Protein AF-A0A9D8PTE7-F1 (afdb_monomer)

Foldseek 3Di:
DPPQKAWDPPDDDVPDTDIAGDQVSVVVVLVVLCVPLLSVQLQFAAEDDPDPDDFHTDRCRDDDPPYPDVQLVVVNVLVSLLSVVLCVVVVVDDPLQQLWYKYAYPDPPDVLQYARMWIATLQATAGEHEAAVPDDLVSVQSSLVNLLVDLLQFLHEYEYEYEDDPPDPDPDDPVQVVSVCQQPPPDDVNDGSVRSCVVRNYHYHYYYPVCRSVVSNVVSVCVVPVPPPPPFPPVQKDCVQVVVQVKDWDGKDQDPPDPPARIWTFIQHPVRDTDIAGEDEDEQNRVCQQVVLVVCCVVPVVPDVAHEYEYEPSDDPPPDDHPPPPRYTYMYD

Secondary structure (DSSP, 8-state):
---SEEEEEEEEETTEEEEEEPHHHHHHHHHHHHTSHHHHHHHEEEEESSSS----EEE------S---HHHHHHHHHHHHHHHHHHHHTTTS-HHHHTEEEEEES--S-TTS--SEEEEETTEEEEEEEE-S-S-HHHHHHHHHHHHH-GGGTT-EEEEEEPPPTT--SSS-HHHHHHHHHHHH-EETTEEHHHHHHHTT-EEEEEETTTHHHHHHHHHHHHHHH----TT-GGG-B-HHHHTTT-EEEEEE--SS-SS-SEEEEEE-TTS-EEEEEEEE--TT-TTHHHHHHHHHHHHTTT-S-EEEEE-TTS-GGG---SSTTTEEEEE-

Radius of gyration: 22.86 Å; Cα contacts (8 Å, |Δi|>4): 495; chains: 1; bounding box: 65×48×58 Å

Sequence (333 aa):
MNHPISACSDARSGKRKIYYLNKGFSTWLLTMIKGIDKIRLLTTTTEYDRSVYSIVSNNLLGGKPQTVNIHDLETRRLVAKILNKLFFKNQDKSVYDLNIQVVFPISRVNLLMVPDAVVFVNDSPFFIEYDRATERQTILLSKIFGYAEEPAFENSSLFFVFENSRKDNTQVSQRLMNFLEYVNEVEVEGVTGHDMLKRKNISLFSQTTTNASDVIVELIQEKMFSNHKDWCDWEAYDFSELQKIDYLVKEISEPLDDDKFQLSAVVETDSWELKEYPMVPMAYIKNDLIPHLTSLYEEFSIEYEHMIIVFPKEVLPEKIKLPFDDYFLIVYR

Solvent-accessible surface area (backbone atoms only — not comparable to full-atom values): 19288 Å² total; per-residue (Å²): 131,87,56,56,63,41,76,41,87,89,48,67,63,84,93,43,81,38,68,42,64,34,72,69,49,46,51,52,50,51,56,57,34,60,75,35,67,75,52,28,48,78,49,47,33,23,46,18,79,80,55,93,82,46,90,49,72,40,62,82,71,86,72,86,72,92,69,79,56,65,67,64,51,50,45,52,50,49,49,54,51,28,51,53,50,48,51,65,74,42,68,90,52,54,72,74,80,46,42,61,44,40,39,37,68,73,51,76,89,57,71,49,67,53,56,62,27,36,42,27,47,70,66,45,57,39,37,32,36,71,39,78,78,73,76,54,66,69,55,57,46,49,28,52,49,41,41,50,72,37,77,87,42,49,71,28,40,40,36,43,33,35,51,72,57,98,81,61,88,57,98,64,57,67,70,57,52,55,45,53,48,43,30,64,70,45,63,58,98,87,42,28,43,49,57,44,26,59,76,36,49,35,45,79,44,76,35,44,60,90,51,32,48,58,55,53,39,52,54,50,49,51,58,68,70,66,62,79,71,72,83,54,54,62,86,59,49,46,56,70,61,42,49,74,72,51,36,44,80,76,48,48,41,66,51,92,85,47,94,88,46,76,28,29,33,37,29,33,40,82,84,73,44,82,45,78,30,51,32,43,85,41,59,79,76,47,94,53,47,66,65,50,53,49,51,51,47,74,73,37,58,87,81,36,85,45,38,37,38,34,29,52,57,87,54,72,74,94,72,74,79,74,79,66,79,87,34,64,42,62,32,34,65

Structure (mmCIF, N/CA/C/O backbone):
data_AF-A0A9D8PTE7-F1
#
_entry.id   AF-A0A9D8PTE7-F1
#
loop_
_atom_site.group_PDB
_atom_site.id
_atom_site.type_symbol
_atom_site.label_atom_id
_atom_site.label_alt_id
_atom_site.label_comp_id
_atom_site.label_asym_id
_atom_site.label_entity_id
_atom_site.label_seq_id
_atom_site.pdbx_PDB_ins_code
_atom_site.Cartn_x
_atom_site.Cartn_y
_atom_site.Cartn_z
_atom_site.occupancy
_atom_site.B_iso_or_equiv
_atom_site.auth_seq_id
_atom_site.auth_comp_id
_atom_site.auth_asym_id
_atom_site.auth_atom_id
_atom_site.pdbx_PDB_model_num
ATOM 1 N N . MET A 1 1 ? 29.335 -31.562 9.079 1.00 42.69 1 MET A N 1
ATOM 2 C CA . MET A 1 1 ? 28.827 -30.557 10.038 1.00 42.69 1 MET A CA 1
ATOM 3 C C . MET A 1 1 ? 27.937 -29.589 9.274 1.00 42.69 1 MET A C 1
ATOM 5 O O . MET A 1 1 ? 28.404 -29.014 8.300 1.00 42.69 1 MET A O 1
ATOM 9 N N . ASN A 1 2 ? 26.664 -29.446 9.649 1.00 59.00 2 ASN A N 1
ATOM 10 C CA . ASN A 1 2 ? 25.755 -28.501 8.993 1.00 59.00 2 ASN A CA 1
ATOM 11 C C . ASN A 1 2 ? 26.053 -27.089 9.498 1.00 59.00 2 ASN A C 1
ATOM 13 O O . ASN A 1 2 ? 25.510 -26.670 10.518 1.00 59.00 2 ASN A O 1
ATOM 17 N N . HIS A 1 3 ? 26.939 -26.373 8.805 1.00 66.56 3 HIS A N 1
ATOM 18 C CA . HIS A 1 3 ? 27.216 -24.976 9.121 1.00 66.56 3 HIS A CA 1
ATOM 19 C C . HIS A 1 3 ? 25.902 -24.163 9.147 1.00 66.56 3 HIS A C 1
ATOM 21 O O . HIS A 1 3 ? 25.028 -24.395 8.305 1.00 66.56 3 HIS A O 1
ATOM 27 N N . PRO A 1 4 ? 25.730 -23.235 10.110 1.00 63.31 4 PRO A N 1
ATOM 28 C CA . PRO A 1 4 ? 24.520 -22.413 10.241 1.00 63.31 4 PRO A CA 1
ATOM 29 C C . PRO A 1 4 ? 24.244 -21.573 8.992 1.00 63.31 4 PRO A C 1
ATOM 31 O O . PRO A 1 4 ? 23.089 -21.333 8.644 1.00 63.31 4 PRO A O 1
ATOM 34 N N . ILE A 1 5 ? 25.317 -21.203 8.292 1.00 75.50 5 ILE A N 1
ATOM 35 C CA . ILE A 1 5 ? 25.314 -20.482 7.027 1.00 75.50 5 ILE A CA 1
ATOM 36 C C . ILE A 1 5 ? 26.200 -21.261 6.053 1.00 75.50 5 ILE A C 1
ATOM 38 O O . ILE A 1 5 ? 27.330 -21.613 6.390 1.00 75.50 5 ILE A O 1
ATOM 42 N N . SER A 1 6 ? 25.712 -21.531 4.846 1.00 70.50 6 SER A N 1
ATOM 43 C CA . SER A 1 6 ? 26.484 -22.208 3.797 1.00 70.50 6 SER A CA 1
ATOM 44 C C . SER A 1 6 ? 26.316 -21.492 2.464 1.00 70.50 6 SER A C 1
ATOM 46 O O . SER A 1 6 ? 25.248 -20.969 2.171 1.00 70.50 6 SER A O 1
ATOM 48 N N . ALA A 1 7 ? 27.371 -21.408 1.655 1.00 67.88 7 ALA A N 1
ATOM 49 C CA . ALA A 1 7 ? 27.253 -20.798 0.334 1.00 67.88 7 ALA A CA 1
ATOM 50 C C . ALA A 1 7 ? 26.381 -21.681 -0.571 1.00 67.88 7 ALA A C 1
ATOM 52 O O . ALA A 1 7 ? 26.596 -22.887 -0.667 1.00 67.88 7 ALA A O 1
ATOM 53 N N . CYS A 1 8 ? 25.420 -21.070 -1.256 1.00 64.94 8 CYS A N 1
ATOM 54 C CA . CYS A 1 8 ? 24.690 -21.705 -2.336 1.00 64.94 8 CYS A CA 1
ATOM 55 C C . CYS A 1 8 ? 25.607 -21.803 -3.560 1.00 64.94 8 CYS A C 1
ATOM 57 O O . CYS A 1 8 ? 26.020 -20.785 -4.120 1.00 64.94 8 CYS A O 1
ATOM 59 N N . SER A 1 9 ? 25.953 -23.026 -3.960 1.00 63.12 9 SER A N 1
ATOM 60 C CA . SER A 1 9 ? 26.757 -23.288 -5.158 1.00 63.12 9 SER A CA 1
ATOM 61 C C . SER A 1 9 ? 26.008 -22.948 -6.448 1.00 63.12 9 SER A C 1
ATOM 63 O O . SER A 1 9 ? 26.625 -22.468 -7.400 1.00 63.12 9 SER A O 1
ATOM 65 N N . ASP A 1 10 ? 24.689 -23.151 -6.440 1.00 58.69 10 ASP A N 1
ATOM 66 C CA . ASP A 1 10 ? 23.861 -23.239 -7.648 1.00 58.69 10 ASP A CA 1
ATOM 67 C C . ASP A 1 10 ? 23.162 -21.913 -7.994 1.00 58.69 10 ASP A C 1
ATOM 69 O O . ASP A 1 10 ? 22.715 -21.720 -9.121 1.00 58.69 10 ASP A O 1
ATOM 73 N N . ALA A 1 11 ? 23.094 -20.968 -7.051 1.00 55.53 11 ALA A N 1
ATOM 74 C CA . ALA A 1 11 ? 22.460 -19.668 -7.238 1.00 55.53 11 ALA A CA 1
ATOM 75 C C . ALA A 1 11 ? 23.480 -18.534 -7.077 1.00 55.53 11 ALA A C 1
ATOM 77 O O . ALA A 1 11 ? 24.139 -18.383 -6.044 1.00 55.53 11 ALA A O 1
ATOM 78 N N . ARG A 1 12 ? 23.592 -17.691 -8.107 1.00 54.00 12 ARG A N 1
ATOM 79 C CA . ARG A 1 12 ? 24.429 -16.484 -8.102 1.00 54.00 12 ARG A CA 1
ATOM 80 C C . ARG A 1 12 ? 23.612 -15.285 -8.561 1.00 54.00 12 ARG A C 1
ATOM 82 O O . ARG A 1 12 ? 22.872 -15.370 -9.533 1.00 54.00 12 ARG A O 1
ATOM 89 N N . SER A 1 13 ? 23.797 -14.147 -7.894 1.00 48.72 13 SER A N 1
ATOM 90 C CA . SER A 1 13 ? 23.276 -12.845 -8.331 1.00 48.72 13 SER A CA 1
ATOM 91 C C . SER A 1 13 ? 24.464 -12.006 -8.811 1.00 48.72 13 SER A C 1
ATOM 93 O O . SER A 1 13 ? 25.133 -11.315 -8.037 1.00 48.72 13 SER A O 1
ATOM 95 N N . GLY A 1 14 ? 24.823 -12.158 -10.089 1.00 61.19 14 GLY A N 1
ATOM 96 C CA . GLY A 1 14 ? 26.044 -11.567 -10.648 1.00 61.19 14 GLY A CA 1
ATOM 97 C C . GLY A 1 14 ? 27.311 -12.059 -9.929 1.00 61.19 14 GLY A C 1
ATOM 98 O O . GLY A 1 14 ? 27.576 -13.257 -9.883 1.00 61.19 14 GLY A O 1
ATOM 99 N N . LYS A 1 15 ? 28.098 -11.134 -9.354 1.00 53.78 15 LYS A N 1
ATOM 100 C CA . LYS A 1 15 ? 29.298 -11.452 -8.543 1.00 53.78 15 LYS A CA 1
ATOM 101 C C . LYS A 1 15 ? 28.982 -11.802 -7.078 1.00 53.78 15 LYS A C 1
ATOM 103 O O . LYS A 1 15 ? 29.891 -12.169 -6.336 1.00 53.78 15 LYS A O 1
ATOM 108 N N . ARG A 1 16 ? 27.730 -11.656 -6.630 1.00 54.16 16 ARG A N 1
ATOM 109 C CA . ARG A 1 16 ? 27.340 -11.864 -5.228 1.00 54.16 16 ARG A CA 1
ATOM 110 C C . ARG A 1 16 ? 27.031 -13.342 -4.979 1.00 54.16 16 ARG A C 1
ATOM 112 O O . ARG A 1 16 ? 26.256 -13.950 -5.722 1.00 54.16 16 ARG A O 1
ATOM 119 N N . LYS A 1 17 ? 27.632 -13.903 -3.925 1.00 59.97 17 LYS A N 1
ATOM 120 C CA . LYS A 1 17 ? 27.338 -15.257 -3.436 1.00 59.97 17 LYS A CA 1
ATOM 121 C C . LYS A 1 17 ? 26.031 -15.231 -2.649 1.00 59.97 17 LYS A C 1
ATOM 123 O O . LYS A 1 17 ? 25.852 -14.374 -1.788 1.00 59.97 17 LYS A O 1
ATOM 128 N N . ILE A 1 18 ? 25.135 -16.158 -2.959 1.00 62.28 18 ILE A N 1
ATOM 129 C CA . ILE A 1 18 ? 23.919 -16.387 -2.179 1.00 62.28 18 ILE A CA 1
ATOM 130 C C . ILE A 1 18 ? 24.269 -17.400 -1.090 1.00 62.28 18 ILE A C 1
ATOM 132 O O . ILE A 1 18 ? 25.041 -18.324 -1.338 1.00 62.28 18 ILE A O 1
ATOM 136 N N . TYR A 1 19 ? 23.745 -17.216 0.118 1.00 68.12 19 TYR A N 1
ATOM 137 C CA . TYR A 1 19 ? 23.984 -18.114 1.245 1.00 68.12 19 TYR A CA 1
ATOM 138 C C . TYR A 1 19 ? 22.664 -18.723 1.720 1.00 68.12 19 TYR A C 1
ATOM 140 O O . TYR A 1 19 ? 21.643 -18.042 1.773 1.00 68.12 19 TYR A O 1
ATOM 148 N N . TYR A 1 20 ? 22.697 -20.004 2.068 1.00 67.31 20 TYR A N 1
ATOM 149 C CA . TYR A 1 20 ? 21.632 -20.714 2.752 1.00 67.31 20 TYR A CA 1
ATOM 150 C C . TYR A 1 20 ? 21.805 -20.587 4.257 1.00 67.31 20 TYR A C 1
ATOM 152 O O . TYR A 1 20 ? 22.894 -20.830 4.783 1.00 67.31 20 TYR A O 1
ATOM 160 N N . LEU A 1 21 ? 20.709 -20.287 4.941 1.00 68.19 21 LEU A N 1
ATOM 161 C CA . LEU A 1 21 ? 20.594 -20.473 6.379 1.00 68.19 21 LEU A CA 1
ATOM 162 C C . LEU A 1 21 ? 20.005 -21.858 6.619 1.00 68.19 21 LEU A C 1
ATOM 164 O O . LEU A 1 21 ? 19.016 -22.230 5.984 1.00 68.19 21 LEU A O 1
ATOM 168 N N . ASN A 1 22 ? 20.612 -22.646 7.503 1.00 75.69 22 ASN A N 1
ATOM 169 C CA . ASN A 1 22 ? 20.004 -23.921 7.868 1.00 75.69 22 ASN A CA 1
ATOM 170 C C . ASN A 1 22 ? 18.713 -23.679 8.679 1.00 75.69 22 ASN A C 1
ATOM 172 O O . ASN A 1 22 ? 18.562 -22.639 9.319 1.00 75.69 22 ASN A O 1
ATOM 176 N N . LYS A 1 23 ? 17.787 -24.648 8.669 1.00 72.31 23 LYS A N 1
ATOM 177 C CA . LYS A 1 23 ? 16.458 -24.501 9.291 1.00 72.31 23 LYS A CA 1
ATOM 178 C C . LYS A 1 23 ? 16.519 -24.151 10.784 1.00 72.31 23 LYS A C 1
ATOM 180 O O . LYS A 1 23 ? 15.713 -23.359 11.260 1.00 72.31 23 LYS A O 1
ATOM 185 N N . GLY A 1 24 ? 17.453 -24.740 11.532 1.00 75.19 24 GLY A N 1
ATOM 186 C CA . GLY A 1 24 ? 17.597 -24.480 12.970 1.00 75.19 24 GLY A CA 1
ATOM 187 C C . GLY A 1 24 ? 18.035 -23.044 13.254 1.00 75.19 24 GLY A C 1
ATOM 188 O O . GLY A 1 24 ? 17.408 -22.349 14.048 1.00 75.19 24 GLY A O 1
ATOM 189 N N . PHE A 1 25 ? 19.057 -22.575 12.537 1.00 77.56 25 PHE A N 1
ATOM 190 C CA . PHE A 1 25 ? 19.556 -21.210 12.640 1.00 77.56 25 PHE A CA 1
ATOM 191 C C . PHE A 1 25 ? 18.538 -20.189 12.130 1.00 77.56 25 PHE A C 1
ATOM 193 O O . PHE A 1 25 ? 18.342 -19.173 12.784 1.00 77.56 25 PHE A O 1
ATOM 200 N N . SER A 1 26 ? 17.839 -20.461 11.021 1.00 73.00 26 SER A N 1
ATOM 201 C CA . SER A 1 26 ? 16.779 -19.570 10.537 1.00 73.00 26 SER A CA 1
ATOM 202 C C . SER A 1 26 ? 15.626 -19.479 11.534 1.00 73.00 26 SER A C 1
ATOM 204 O O . SER A 1 26 ? 15.118 -18.392 11.762 1.00 73.00 26 SER A O 1
ATOM 206 N N . THR A 1 27 ? 15.238 -20.591 12.166 1.00 71.56 27 THR A N 1
ATOM 207 C CA . THR A 1 27 ? 14.163 -20.599 13.172 1.00 71.56 27 THR A CA 1
ATOM 208 C C . THR A 1 27 ? 14.571 -19.786 14.397 1.00 71.56 27 THR A C 1
ATOM 210 O O . THR A 1 27 ? 13.832 -18.898 14.803 1.00 71.56 27 THR A O 1
ATOM 213 N N . TRP A 1 28 ? 15.771 -20.023 14.938 1.00 81.25 28 TRP A N 1
ATOM 214 C CA . TRP A 1 28 ? 16.312 -19.232 16.046 1.00 81.25 28 TRP A CA 1
ATOM 215 C C . TRP A 1 28 ? 16.411 -17.741 15.698 1.00 81.25 28 TRP A C 1
ATOM 217 O O . TRP A 1 28 ? 15.940 -16.903 16.461 1.00 81.25 28 TRP A O 1
ATOM 227 N N . LEU A 1 29 ? 16.964 -17.410 14.527 1.00 75.62 29 LEU A N 1
ATOM 228 C CA . LEU A 1 29 ? 17.123 -16.032 14.069 1.00 75.62 29 LEU A CA 1
ATOM 229 C C . LEU A 1 29 ? 15.768 -15.330 13.934 1.00 75.62 29 LEU A C 1
ATOM 231 O O . LEU A 1 29 ? 15.622 -14.211 14.408 1.00 75.62 29 LEU A O 1
ATOM 235 N N . LEU A 1 30 ? 14.769 -15.987 13.338 1.00 70.38 30 LEU A N 1
ATOM 236 C CA . LEU A 1 30 ? 13.420 -15.434 13.206 1.00 70.38 30 LEU A CA 1
ATOM 237 C C . LEU A 1 30 ? 12.750 -15.240 14.571 1.00 70.38 30 LEU A C 1
ATOM 239 O O . LEU A 1 30 ? 12.108 -14.217 14.780 1.00 70.38 30 LEU A O 1
ATOM 243 N N . THR A 1 31 ? 12.928 -16.169 15.516 1.00 73.94 31 THR A N 1
ATOM 244 C CA . THR A 1 31 ? 12.427 -16.007 16.891 1.00 73.94 31 THR A CA 1
ATOM 245 C C . THR A 1 31 ? 13.079 -14.814 17.587 1.00 73.94 31 THR A C 1
ATOM 247 O O . THR A 1 31 ? 12.379 -14.009 18.194 1.00 73.94 31 THR A O 1
ATOM 250 N N . MET A 1 32 ? 14.399 -14.652 17.458 1.00 77.00 32 MET A N 1
ATOM 251 C CA . MET A 1 32 ? 15.116 -13.502 18.019 1.00 77.00 32 MET A CA 1
ATOM 252 C C . MET A 1 32 ? 14.666 -12.184 17.383 1.00 77.00 32 MET A C 1
ATOM 254 O O . MET A 1 32 ? 14.442 -11.204 18.087 1.00 77.00 32 MET A O 1
ATOM 258 N N . ILE A 1 33 ? 14.492 -12.164 16.058 1.00 72.56 33 ILE A N 1
ATOM 259 C CA . ILE A 1 33 ? 14.022 -10.991 15.313 1.00 72.56 33 ILE A CA 1
ATOM 260 C C . ILE A 1 33 ? 12.606 -10.589 15.739 1.00 72.56 33 ILE A C 1
ATOM 262 O O . ILE A 1 33 ? 12.343 -9.401 15.908 1.00 72.56 33 ILE A O 1
ATOM 266 N N . LYS A 1 34 ? 11.709 -11.558 15.962 1.00 66.88 34 LYS A N 1
ATOM 267 C CA . LYS A 1 34 ? 10.347 -11.295 16.451 1.00 66.88 34 LYS A CA 1
ATOM 268 C C . LYS A 1 34 ? 10.322 -10.615 17.823 1.00 66.88 34 LYS A C 1
ATOM 270 O O . LYS A 1 34 ? 9.350 -9.935 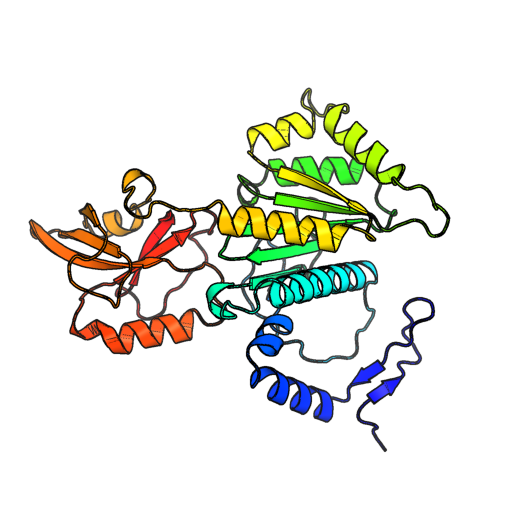18.116 1.00 66.88 34 LYS A O 1
ATOM 275 N N . GLY A 1 35 ? 11.375 -10.754 18.631 1.00 66.31 35 GLY A N 1
ATOM 276 C CA . GLY A 1 35 ? 11.515 -10.053 19.911 1.00 66.31 35 GLY A CA 1
ATOM 277 C C . GLY A 1 35 ? 11.971 -8.592 19.799 1.00 66.31 35 GLY A C 1
ATOM 278 O O . GLY A 1 35 ? 12.079 -7.921 20.819 1.00 66.31 35 GLY A O 1
ATOM 279 N N . ILE A 1 36 ? 12.271 -8.094 18.592 1.00 73.38 36 ILE A N 1
ATOM 280 C CA . ILE A 1 36 ? 12.732 -6.720 18.357 1.00 73.38 36 ILE A CA 1
ATOM 281 C C . ILE A 1 36 ? 11.767 -6.047 17.382 1.00 73.38 36 ILE A C 1
ATOM 283 O O . ILE A 1 36 ? 11.884 -6.240 16.174 1.00 73.38 36 ILE A O 1
ATOM 287 N N . ASP A 1 37 ? 10.850 -5.213 17.879 1.00 64.25 37 ASP A N 1
ATOM 288 C CA . ASP A 1 37 ? 9.744 -4.647 17.085 1.00 64.25 37 ASP A CA 1
ATOM 289 C C . ASP A 1 37 ? 10.170 -3.988 15.766 1.00 64.25 37 ASP A C 1
ATOM 291 O O . ASP A 1 37 ? 9.581 -4.252 14.717 1.00 64.25 37 ASP A O 1
ATOM 295 N N . LYS A 1 38 ? 11.259 -3.207 15.782 1.00 63.94 38 LYS A N 1
ATOM 296 C CA . LYS A 1 38 ? 11.806 -2.562 14.574 1.00 63.94 38 LYS A CA 1
ATOM 297 C C . LYS A 1 38 ? 12.203 -3.572 13.492 1.00 63.94 38 LYS A C 1
ATOM 299 O O . LYS A 1 38 ? 11.996 -3.330 12.307 1.00 63.94 38 LYS A O 1
ATOM 304 N N . ILE A 1 39 ? 12.774 -4.711 13.885 1.00 66.12 39 ILE A N 1
ATOM 305 C CA . ILE A 1 39 ? 13.228 -5.750 12.949 1.00 66.12 39 ILE A CA 1
ATOM 306 C C . ILE A 1 39 ? 12.075 -6.703 12.605 1.00 66.12 39 ILE A C 1
ATOM 308 O O . ILE A 1 39 ? 11.971 -7.166 11.468 1.00 66.12 39 ILE A O 1
ATOM 312 N N . ARG A 1 40 ? 11.163 -6.951 13.553 1.00 69.19 40 ARG A N 1
ATOM 313 C CA . ARG A 1 40 ? 9.920 -7.694 13.332 1.00 69.19 40 ARG A CA 1
ATOM 314 C C . ARG A 1 40 ? 9.127 -7.084 12.181 1.00 69.19 40 ARG A C 1
ATOM 316 O O . ARG A 1 40 ? 8.777 -7.812 11.258 1.00 69.19 40 ARG A O 1
ATOM 323 N N . LEU A 1 41 ? 8.921 -5.766 12.167 1.00 62.91 41 LEU A N 1
ATOM 324 C CA . LEU A 1 41 ? 8.170 -5.111 11.090 1.00 62.91 41 LEU A CA 1
ATOM 325 C C . LEU A 1 41 ? 8.877 -5.227 9.730 1.00 62.91 41 LEU A C 1
ATOM 327 O O . LEU A 1 41 ? 8.250 -5.568 8.736 1.00 62.91 41 LEU A O 1
ATOM 331 N N . LEU A 1 42 ? 10.204 -5.053 9.699 1.00 63.84 42 LEU A N 1
ATOM 332 C CA . LEU A 1 42 ? 11.025 -5.217 8.488 1.00 63.84 42 LEU A CA 1
ATOM 333 C C . LEU A 1 42 ? 10.997 -6.637 7.903 1.00 63.84 42 LEU A C 1
ATOM 335 O O . LEU A 1 42 ? 11.315 -6.830 6.730 1.00 63.84 42 LEU A O 1
ATOM 339 N N . THR A 1 43 ? 10.680 -7.634 8.727 1.00 62.34 43 THR A N 1
ATOM 340 C CA . THR A 1 43 ? 10.627 -9.049 8.331 1.00 62.34 43 THR A CA 1
ATOM 341 C C . THR A 1 43 ? 9.207 -9.582 8.171 1.00 62.34 43 THR A C 1
ATOM 343 O O . THR A 1 43 ? 9.039 -10.707 7.696 1.00 62.34 43 THR A O 1
ATOM 346 N N . THR A 1 44 ? 8.202 -8.776 8.523 1.00 61.66 44 THR A N 1
ATOM 347 C CA . THR A 1 44 ? 6.785 -9.078 8.324 1.00 61.66 44 THR A CA 1
ATOM 348 C C . THR A 1 44 ? 6.373 -8.507 6.974 1.00 61.66 44 THR A C 1
ATOM 350 O O . T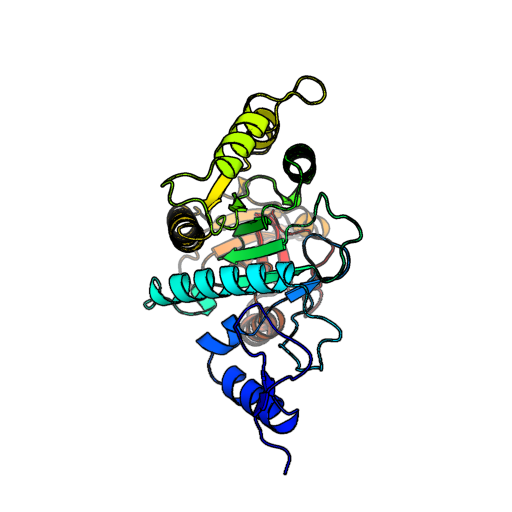HR A 1 44 ? 6.194 -7.303 6.821 1.00 61.66 44 THR A O 1
ATOM 353 N N . THR A 1 45 ? 6.265 -9.376 5.975 1.00 64.81 45 THR A N 1
ATOM 354 C CA . THR A 1 45 ? 5.828 -9.003 4.625 1.00 64.81 45 THR A CA 1
ATOM 355 C C . THR A 1 45 ? 4.585 -9.787 4.268 1.00 64.81 45 THR A C 1
ATOM 357 O O . THR A 1 45 ? 4.506 -10.975 4.569 1.00 64.81 45 THR A O 1
ATOM 360 N N . THR A 1 46 ? 3.637 -9.165 3.590 1.00 62.09 46 THR A N 1
ATOM 361 C CA . THR A 1 46 ? 2.423 -9.837 3.135 1.00 62.09 46 THR A CA 1
ATOM 362 C C . THR A 1 46 ? 2.630 -10.339 1.712 1.00 62.09 46 THR A C 1
ATOM 364 O O . THR A 1 46 ? 3.034 -9.584 0.826 1.00 62.09 46 THR A O 1
ATOM 367 N N . GLU A 1 47 ? 2.398 -11.631 1.490 1.00 62.97 47 GLU A N 1
ATOM 368 C CA . GLU A 1 47 ? 2.468 -12.236 0.158 1.00 62.97 47 GLU A CA 1
ATOM 369 C C . GLU A 1 47 ? 1.056 -12.597 -0.299 1.00 62.97 47 GLU A C 1
ATOM 371 O O . GLU A 1 47 ? 0.246 -13.068 0.499 1.00 62.97 47 GLU A O 1
ATOM 376 N N . TYR A 1 48 ? 0.733 -12.347 -1.571 1.00 62.53 48 TYR A N 1
ATOM 377 C CA . TYR A 1 48 ? -0.641 -12.483 -2.058 1.00 62.53 48 TYR A CA 1
ATOM 378 C C . TYR A 1 48 ? -0.828 -13.251 -3.365 1.00 62.53 48 TYR A C 1
ATOM 380 O O . TYR A 1 48 ? -0.180 -12.973 -4.379 1.00 62.53 48 TYR A O 1
ATOM 388 N N . ASP A 1 49 ? -1.784 -14.186 -3.353 1.00 48.03 49 ASP A N 1
ATOM 389 C CA . ASP A 1 49 ? -2.230 -14.893 -4.552 1.00 48.03 49 ASP A CA 1
ATOM 390 C C . ASP A 1 49 ? -3.319 -14.071 -5.268 1.00 48.03 49 ASP A C 1
ATOM 392 O O . ASP A 1 49 ? -4.315 -13.669 -4.669 1.00 48.03 49 ASP A O 1
ATOM 396 N N . ARG A 1 50 ? -3.109 -13.807 -6.562 1.00 51.56 50 ARG A N 1
ATOM 397 C CA . ARG A 1 50 ? -4.083 -13.246 -7.523 1.00 51.56 50 ARG A CA 1
ATOM 398 C C . ARG A 1 50 ? -4.828 -11.928 -7.198 1.00 51.56 50 ARG A C 1
ATOM 400 O O . ARG A 1 50 ? -5.903 -11.753 -7.764 1.00 51.56 50 ARG A O 1
ATOM 407 N N . SER A 1 51 ? -4.366 -10.977 -6.374 1.00 45.53 51 SER A N 1
ATOM 408 C CA . SER A 1 51 ? -5.110 -9.693 -6.263 1.00 45.53 51 SER A CA 1
ATOM 409 C C . SER A 1 51 ? -4.388 -8.529 -5.579 1.00 45.53 51 SER A C 1
ATOM 411 O O . SER A 1 51 ? -3.512 -8.737 -4.754 1.00 45.53 51 SER A O 1
ATOM 413 N N . VAL A 1 52 ? -4.863 -7.309 -5.874 1.00 49.00 52 VAL A N 1
ATOM 414 C CA . VAL A 1 52 ? -4.323 -5.999 -5.460 1.00 49.00 52 VAL A CA 1
ATOM 415 C C . VAL A 1 52 ? -4.097 -5.835 -3.951 1.00 49.00 52 VAL A C 1
ATOM 417 O O . VAL A 1 52 ? -3.172 -5.125 -3.605 1.00 49.00 52 VAL A O 1
ATOM 420 N N . TYR A 1 53 ? -4.797 -6.540 -3.050 1.00 50.12 53 TYR A N 1
ATOM 421 C CA . TYR A 1 53 ? -4.464 -6.565 -1.613 1.00 50.12 53 TYR A CA 1
ATOM 422 C C . TYR A 1 53 ? -4.909 -7.891 -0.974 1.00 50.12 53 TYR A C 1
ATOM 424 O O . TYR A 1 53 ? -6.079 -8.045 -0.608 1.00 50.12 53 TYR A O 1
ATOM 432 N N . SER A 1 54 ? -4.018 -8.881 -0.850 1.00 47.19 54 SER A N 1
ATOM 433 C CA . SER A 1 54 ? -4.282 -10.047 0.018 1.00 47.19 54 SER A CA 1
ATOM 434 C C . SER A 1 54 ? -3.490 -9.966 1.315 1.00 47.19 54 SER A C 1
ATOM 436 O O . SER A 1 54 ? -2.427 -9.362 1.340 1.00 47.19 54 SER A O 1
ATOM 438 N N . ILE A 1 55 ? -4.053 -10.553 2.376 1.00 47.03 55 ILE A N 1
ATOM 439 C CA . ILE A 1 55 ? -3.874 -10.161 3.785 1.00 47.03 55 ILE A CA 1
ATOM 440 C C . ILE A 1 55 ? -3.241 -11.296 4.619 1.00 47.03 55 ILE A C 1
ATOM 442 O O . ILE A 1 55 ? -3.435 -11.386 5.828 1.00 47.03 55 ILE A O 1
ATOM 446 N N . VAL A 1 56 ? -2.484 -12.201 3.983 1.00 44.44 56 VAL A N 1
ATOM 447 C CA . VAL A 1 56 ? -1.749 -13.262 4.692 1.00 44.44 56 VAL A CA 1
ATOM 448 C C . VAL A 1 56 ? -0.293 -12.838 4.867 1.00 44.44 56 VAL A C 1
ATOM 450 O O . VAL A 1 56 ? 0.500 -12.835 3.922 1.00 44.44 56 VAL A O 1
ATOM 453 N N . SER A 1 57 ? 0.066 -12.454 6.092 1.00 44.19 57 SER A N 1
ATOM 454 C CA . SER A 1 57 ? 1.435 -12.093 6.451 1.00 44.19 57 SER A CA 1
ATOM 455 C C . SER A 1 57 ? 2.342 -13.327 6.384 1.00 44.19 57 SER A C 1
ATOM 457 O O . SER A 1 57 ? 2.207 -14.290 7.142 1.00 44.19 57 SER A O 1
ATOM 459 N N . ASN A 1 58 ? 3.297 -13.309 5.453 1.00 43.03 58 ASN A N 1
ATOM 460 C CA . ASN A 1 58 ? 4.349 -14.305 5.380 1.00 43.03 58 ASN A CA 1
ATOM 461 C C . ASN A 1 58 ? 5.502 -13.845 6.281 1.00 43.03 58 ASN A C 1
ATOM 463 O O . ASN A 1 58 ? 6.263 -12.930 5.962 1.00 43.03 58 ASN A O 1
ATOM 467 N N . ASN A 1 59 ? 5.651 -14.499 7.430 1.00 46.62 59 ASN A N 1
ATOM 468 C CA . ASN A 1 59 ? 6.938 -14.483 8.116 1.00 46.62 59 ASN A CA 1
ATOM 469 C C . ASN A 1 59 ? 7.911 -15.204 7.190 1.00 46.62 59 ASN A C 1
ATOM 471 O O . ASN A 1 59 ? 7.612 -16.343 6.875 1.00 46.62 59 ASN A O 1
ATOM 475 N N . LEU A 1 60 ? 9.028 -14.592 6.775 1.00 50.34 60 LEU A N 1
ATOM 476 C CA . LEU A 1 60 ? 10.049 -15.196 5.899 1.00 50.34 60 LEU A CA 1
ATOM 477 C C . LEU A 1 60 ? 10.481 -16.599 6.383 1.00 50.34 60 LEU A C 1
ATOM 479 O O . LEU A 1 60 ? 11.513 -16.766 7.032 1.00 50.34 60 LEU A O 1
ATOM 483 N N . LEU A 1 61 ? 9.692 -17.631 6.089 1.00 40.16 61 LEU A N 1
ATOM 484 C CA . LEU A 1 61 ? 9.936 -18.999 6.502 1.00 40.16 61 LEU A CA 1
ATOM 485 C C . LEU A 1 61 ? 10.881 -19.568 5.459 1.00 40.16 61 LEU A C 1
ATOM 487 O O . LEU A 1 61 ? 10.516 -19.812 4.311 1.00 40.16 61 LEU A O 1
ATOM 491 N N . GLY A 1 62 ? 12.144 -19.694 5.860 1.00 38.28 62 GLY A N 1
ATOM 492 C CA . GLY A 1 62 ? 13.208 -20.174 4.994 1.00 38.28 62 GLY A CA 1
ATOM 493 C C . GLY A 1 62 ? 12.826 -21.462 4.258 1.00 38.28 62 GLY A C 1
ATOM 494 O O . GLY A 1 62 ? 12.264 -22.396 4.826 1.00 38.28 62 GLY A O 1
ATOM 495 N N . GLY A 1 63 ? 13.206 -21.514 2.987 1.00 39.59 63 GLY A N 1
ATOM 496 C CA . GLY A 1 63 ? 13.093 -22.669 2.110 1.00 39.59 63 GLY A CA 1
ATOM 497 C C . GLY A 1 63 ? 14.180 -22.589 1.045 1.00 39.59 63 GLY A C 1
ATOM 498 O O . GLY A 1 63 ? 14.752 -21.524 0.807 1.00 39.59 63 GLY A O 1
ATOM 499 N N . LYS A 1 64 ? 14.517 -23.721 0.421 1.00 37.53 64 LYS A N 1
ATOM 500 C CA . LYS A 1 64 ? 15.468 -23.741 -0.695 1.00 37.53 64 LYS A CA 1
ATOM 501 C C . LYS A 1 64 ? 14.759 -23.090 -1.897 1.00 37.53 64 LYS A C 1
ATOM 503 O O . LYS A 1 64 ? 13.795 -23.685 -2.376 1.00 37.53 64 LYS A O 1
ATOM 508 N N . PRO A 1 65 ? 15.163 -21.898 -2.378 1.00 46.50 65 PRO A N 1
ATOM 509 C CA . PRO A 1 65 ? 14.498 -21.289 -3.523 1.00 46.50 65 PRO A CA 1
ATOM 510 C C . PRO A 1 65 ? 14.745 -22.185 -4.736 1.00 46.50 65 PRO A C 1
ATOM 512 O O . PRO A 1 65 ? 15.904 -22.493 -5.020 1.00 46.50 65 PRO A O 1
ATOM 515 N N . GLN A 1 66 ? 13.694 -22.621 -5.435 1.00 48.09 66 GLN A N 1
ATOM 516 C CA . GLN A 1 66 ? 13.874 -23.398 -6.669 1.00 48.09 66 GLN A CA 1
ATOM 517 C C . GLN A 1 66 ? 14.503 -22.533 -7.775 1.00 48.09 66 GLN A C 1
ATOM 519 O O . GLN A 1 66 ? 15.373 -23.019 -8.485 1.00 48.09 66 GLN A O 1
ATOM 524 N N . THR A 1 67 ? 14.194 -21.233 -7.812 1.00 52.22 67 THR A N 1
ATOM 525 C CA . THR A 1 67 ? 14.932 -20.175 -8.526 1.00 52.22 67 THR A CA 1
ATOM 526 C C . THR A 1 67 ? 14.515 -18.829 -7.935 1.00 52.22 67 THR A C 1
ATOM 528 O O . THR A 1 67 ? 13.324 -18.539 -7.881 1.00 52.22 67 THR A O 1
ATOM 531 N N . VAL A 1 68 ? 15.455 -17.992 -7.485 1.00 56.91 68 VAL A N 1
ATOM 532 C CA . VAL A 1 68 ? 15.119 -16.612 -7.095 1.00 56.91 68 VAL A CA 1
ATOM 533 C C . VAL A 1 68 ? 14.972 -15.792 -8.371 1.00 56.91 68 VAL A C 1
ATOM 535 O O . VAL A 1 68 ? 15.955 -15.595 -9.088 1.00 56.91 68 VAL A O 1
ATOM 538 N N . ASN A 1 69 ? 13.767 -15.311 -8.659 1.00 70.31 69 ASN A N 1
ATOM 539 C CA . ASN A 1 69 ? 13.568 -14.336 -9.720 1.00 70.31 69 ASN A CA 1
ATOM 540 C C . ASN A 1 69 ? 14.334 -13.051 -9.364 1.00 70.31 69 ASN A C 1
ATOM 542 O O . ASN A 1 69 ? 14.130 -12.453 -8.309 1.00 70.31 69 ASN A O 1
ATOM 546 N N . ILE A 1 70 ? 15.270 -12.657 -10.229 1.00 72.50 70 ILE A N 1
ATOM 547 C CA . ILE A 1 70 ? 16.149 -11.508 -9.981 1.00 72.50 70 ILE A CA 1
ATOM 548 C C . ILE A 1 70 ? 15.342 -10.208 -9.936 1.00 72.50 70 ILE A C 1
ATOM 550 O O . ILE A 1 70 ? 15.699 -9.313 -9.183 1.00 72.50 70 ILE A O 1
ATOM 554 N N . HIS A 1 71 ? 14.267 -10.110 -10.719 1.00 77.38 71 HIS A N 1
ATOM 555 C CA . HIS A 1 71 ? 13.383 -8.949 -10.705 1.00 77.38 71 HIS A CA 1
ATOM 556 C C . HIS A 1 71 ? 12.712 -8.792 -9.331 1.00 77.38 71 HIS A C 1
ATOM 558 O O . HIS A 1 71 ? 12.975 -7.796 -8.662 1.00 77.38 71 HIS A O 1
ATOM 564 N N . ASP A 1 72 ? 12.060 -9.840 -8.820 1.00 76.31 72 ASP A N 1
ATOM 565 C CA . ASP A 1 72 ? 11.466 -9.832 -7.471 1.00 76.31 72 ASP A CA 1
ATOM 566 C C . ASP A 1 72 ? 12.511 -9.555 -6.368 1.00 76.31 72 ASP A C 1
ATOM 568 O O . ASP A 1 72 ? 12.244 -8.862 -5.384 1.00 76.31 72 ASP A O 1
ATOM 572 N N . LEU A 1 73 ? 13.734 -10.078 -6.523 1.00 77.00 73 LEU A N 1
ATOM 573 C CA . LEU A 1 73 ? 14.829 -9.840 -5.581 1.00 77.00 73 LEU A CA 1
ATOM 574 C C . LEU A 1 73 ? 15.261 -8.370 -5.538 1.00 77.00 73 LEU A C 1
ATOM 576 O O . LEU A 1 73 ? 15.531 -7.851 -4.452 1.00 77.00 73 LEU A O 1
ATOM 580 N N . GLU A 1 74 ? 15.392 -7.712 -6.690 1.00 83.31 74 GLU A N 1
ATOM 581 C CA . GLU A 1 74 ? 15.797 -6.306 -6.737 1.00 83.31 74 GLU A CA 1
ATOM 582 C C . GLU A 1 74 ? 14.679 -5.380 -6.243 1.00 83.31 74 GLU A C 1
ATOM 584 O O . GLU A 1 74 ? 14.976 -4.457 -5.481 1.00 83.31 74 GLU A O 1
ATOM 589 N N . THR A 1 75 ? 13.408 -5.682 -6.532 1.00 85.75 75 THR A N 1
ATOM 590 C CA . THR A 1 75 ? 12.265 -4.968 -5.940 1.00 85.75 75 THR A CA 1
ATOM 591 C C . THR A 1 75 ? 12.289 -5.067 -4.415 1.00 85.75 75 THR A C 1
ATOM 593 O O . THR A 1 75 ? 12.268 -4.050 -3.720 1.00 85.75 75 THR A O 1
ATOM 596 N N . ARG A 1 76 ? 12.450 -6.277 -3.857 1.00 84.69 76 ARG A N 1
ATOM 597 C CA . ARG A 1 76 ? 12.555 -6.477 -2.398 1.00 84.69 76 ARG A CA 1
ATOM 598 C C . ARG A 1 76 ? 13.738 -5.718 -1.789 1.00 84.69 76 ARG A C 1
ATOM 600 O O . ARG A 1 76 ? 13.623 -5.166 -0.697 1.00 84.69 76 ARG A O 1
ATOM 607 N N . ARG A 1 77 ? 14.877 -5.644 -2.489 1.00 84.50 77 ARG A N 1
ATOM 608 C CA . ARG A 1 77 ? 16.046 -4.855 -2.053 1.00 84.50 77 ARG A CA 1
ATOM 609 C C . ARG A 1 77 ? 15.771 -3.357 -2.055 1.00 84.50 77 ARG A C 1
ATOM 611 O O . ARG A 1 77 ? 16.220 -2.673 -1.137 1.00 84.50 77 ARG A O 1
ATOM 618 N N . LEU A 1 78 ? 15.094 -2.846 -3.079 1.00 89.88 78 LEU A N 1
ATOM 619 C CA . LEU A 1 78 ? 14.687 -1.446 -3.147 1.00 89.88 78 LEU A CA 1
ATOM 620 C C . LEU A 1 78 ? 13.765 -1.104 -1.973 1.00 89.88 78 LEU A C 1
ATOM 622 O O . LEU A 1 78 ? 14.050 -0.154 -1.246 1.00 89.88 78 LEU A O 1
ATOM 626 N N . VAL A 1 79 ? 12.737 -1.920 -1.735 1.00 89.31 79 VAL A N 1
ATOM 627 C CA . VAL A 1 79 ? 11.809 -1.721 -0.616 1.00 89.31 79 VAL A CA 1
ATOM 628 C C . VAL A 1 79 ? 12.540 -1.760 0.724 1.00 89.31 79 VAL A C 1
ATOM 630 O O . VAL A 1 79 ? 12.387 -0.844 1.522 1.00 89.31 79 VAL A O 1
ATOM 633 N N . ALA A 1 80 ? 13.436 -2.724 0.949 1.00 85.25 80 ALA A N 1
ATOM 634 C CA . ALA A 1 80 ? 14.232 -2.769 2.177 1.00 85.25 80 ALA A CA 1
ATOM 635 C C . ALA A 1 80 ? 15.069 -1.491 2.404 1.00 85.25 80 ALA A C 1
ATOM 637 O O . ALA A 1 80 ? 15.220 -1.046 3.543 1.00 85.25 80 ALA A O 1
ATOM 638 N N . LYS A 1 81 ? 15.598 -0.867 1.338 1.00 89.69 81 LYS A N 1
ATOM 639 C CA . LYS A 1 81 ? 16.297 0.427 1.441 1.00 89.69 81 LYS A CA 1
ATOM 640 C C . LYS A 1 81 ? 15.351 1.566 1.818 1.00 89.69 81 LYS A C 1
ATOM 642 O O . LYS A 1 81 ? 15.737 2.393 2.639 1.00 89.69 81 LYS A O 1
ATOM 647 N N . ILE A 1 82 ? 14.156 1.605 1.222 1.00 91.69 82 ILE A N 1
ATOM 648 C CA . ILE A 1 82 ? 13.113 2.594 1.532 1.00 91.69 82 ILE A CA 1
ATOM 649 C C . ILE A 1 82 ? 12.732 2.486 3.010 1.00 91.69 82 ILE A C 1
ATOM 651 O O . ILE A 1 82 ? 12.842 3.470 3.734 1.00 91.69 82 ILE A O 1
ATOM 655 N N . LEU A 1 83 ? 12.404 1.279 3.483 1.00 87.19 83 LEU A N 1
ATOM 656 C CA . LEU A 1 83 ? 12.049 1.036 4.883 1.00 87.19 83 LEU A CA 1
ATOM 657 C C . LEU A 1 83 ? 13.160 1.474 5.839 1.00 87.19 83 LEU A C 1
ATOM 659 O O . LEU A 1 83 ? 12.904 2.202 6.792 1.00 87.19 83 LEU A O 1
ATOM 663 N N . ASN A 1 84 ? 14.408 1.079 5.573 1.00 86.06 84 ASN A N 1
ATOM 664 C CA . ASN A 1 84 ? 15.534 1.449 6.429 1.00 86.06 84 ASN A CA 1
ATOM 665 C C . ASN A 1 84 ? 15.707 2.976 6.524 1.00 86.06 84 ASN A C 1
ATOM 667 O O . ASN A 1 84 ? 15.949 3.506 7.605 1.00 86.06 84 ASN A O 1
ATOM 671 N N . LYS A 1 85 ? 15.550 3.693 5.405 1.00 90.12 85 LYS A N 1
ATOM 672 C CA . LYS A 1 85 ? 15.602 5.160 5.383 1.00 90.12 85 LYS A CA 1
ATOM 673 C C . LYS A 1 85 ? 14.415 5.787 6.123 1.00 90.12 85 LYS A C 1
ATOM 675 O O . LYS A 1 85 ? 14.639 6.715 6.893 1.00 90.12 85 LYS A O 1
ATOM 680 N N . LEU A 1 86 ? 13.195 5.264 5.958 1.00 88.25 86 LEU A N 1
ATOM 681 C CA . LEU A 1 86 ? 12.013 5.723 6.701 1.00 88.25 86 LEU A CA 1
ATOM 682 C C . LEU A 1 86 ? 12.206 5.568 8.212 1.00 88.25 86 LEU A C 1
ATOM 684 O O . LEU A 1 86 ? 12.028 6.537 8.945 1.00 88.25 86 LEU A O 1
ATOM 688 N N . PHE A 1 87 ? 12.643 4.397 8.681 1.00 84.31 87 PHE A N 1
ATOM 689 C CA . PHE A 1 87 ? 12.915 4.179 10.105 1.00 84.31 87 PHE A CA 1
ATOM 690 C C . PHE A 1 87 ? 14.050 5.059 10.628 1.00 84.31 87 PHE A C 1
ATOM 692 O O . PHE A 1 87 ? 13.986 5.539 11.756 1.00 84.31 87 PHE A O 1
ATOM 699 N N . PHE A 1 88 ? 15.092 5.285 9.823 1.00 86.44 88 PHE A N 1
ATOM 700 C CA . PHE A 1 88 ? 16.200 6.146 10.224 1.00 86.44 88 PHE A CA 1
ATOM 701 C C . PHE A 1 88 ? 15.790 7.616 10.335 1.00 86.44 88 PHE A C 1
ATOM 703 O O . PHE A 1 88 ? 16.300 8.318 11.204 1.00 86.44 88 PHE A O 1
ATOM 710 N N . LYS A 1 89 ? 14.895 8.087 9.466 1.00 87.69 89 LYS A N 1
ATOM 711 C CA . LYS A 1 89 ? 14.421 9.471 9.492 1.00 87.69 89 LYS A CA 1
ATOM 712 C C . LYS A 1 89 ? 13.333 9.743 10.531 1.00 87.69 89 LYS A C 1
ATOM 714 O O . LYS A 1 89 ? 13.172 10.893 10.910 1.00 87.69 89 LYS A O 1
ATOM 719 N N . ASN A 1 90 ? 12.614 8.717 10.979 1.00 85.00 90 ASN A N 1
ATOM 720 C CA . ASN A 1 90 ? 11.539 8.830 11.967 1.00 85.00 90 ASN A CA 1
ATOM 721 C C . ASN A 1 90 ? 11.907 8.081 13.263 1.00 85.00 90 ASN A C 1
ATOM 723 O O . ASN A 1 90 ? 11.147 7.246 13.751 1.00 85.00 90 ASN A O 1
ATOM 727 N N . GLN A 1 91 ? 13.120 8.305 13.782 1.00 83.56 91 GLN A N 1
ATOM 728 C CA . GLN A 1 91 ? 13.617 7.619 14.988 1.00 83.56 91 GLN A CA 1
ATOM 729 C C . GLN A 1 91 ? 12.869 8.008 16.266 1.00 83.56 91 GLN A C 1
ATOM 731 O O . GLN A 1 91 ? 12.894 7.250 17.235 1.00 83.56 91 GLN A O 1
ATOM 736 N N . ASP A 1 92 ? 12.255 9.185 16.246 1.00 81.81 92 ASP A N 1
ATOM 737 C CA . ASP A 1 92 ? 11.417 9.778 17.281 1.00 81.81 92 ASP A CA 1
ATOM 738 C C . ASP A 1 92 ? 10.019 9.148 17.359 1.00 81.81 92 ASP A C 1
ATOM 740 O O . ASP A 1 92 ? 9.358 9.281 18.385 1.00 81.81 92 ASP A O 1
ATOM 744 N N . LYS A 1 93 ? 9.587 8.426 16.318 1.00 76.31 93 LYS A N 1
ATOM 745 C CA . LYS A 1 93 ? 8.272 7.780 16.255 1.00 76.31 93 LYS A CA 1
ATOM 746 C C . LYS A 1 93 ? 8.340 6.300 16.608 1.00 76.31 93 LYS A C 1
ATOM 748 O O . LYS A 1 93 ? 9.326 5.607 16.320 1.00 76.31 93 LYS A O 1
ATOM 753 N N . SER A 1 94 ? 7.263 5.789 17.200 1.00 72.62 94 SER A N 1
ATOM 754 C CA . SER A 1 94 ? 7.120 4.356 17.418 1.00 72.62 94 SER A CA 1
ATOM 755 C C . SER A 1 94 ? 6.896 3.633 16.083 1.00 72.62 94 SER A C 1
ATOM 757 O O . SER A 1 94 ? 6.421 4.193 15.096 1.00 72.62 94 SER A O 1
ATOM 759 N N . VAL A 1 95 ? 7.254 2.348 16.038 1.00 66.88 95 VAL A N 1
ATOM 760 C CA . VAL A 1 95 ? 7.011 1.497 14.860 1.00 66.88 95 VAL A CA 1
ATOM 761 C C . VAL A 1 95 ? 5.509 1.364 14.579 1.00 66.88 95 VAL A C 1
ATOM 763 O O . VAL A 1 95 ? 5.115 1.234 13.422 1.00 66.88 95 VAL A O 1
ATOM 766 N N . TYR A 1 96 ? 4.692 1.427 15.631 1.00 67.88 96 TYR A N 1
ATOM 767 C CA . TYR A 1 96 ? 3.238 1.379 15.547 1.00 67.88 96 TYR A CA 1
ATOM 768 C C . TYR A 1 96 ? 2.669 2.691 14.990 1.00 67.88 96 TYR A C 1
ATOM 770 O O . TYR A 1 96 ? 1.779 2.638 14.151 1.00 67.88 96 TYR A O 1
ATOM 778 N N . ASP A 1 97 ? 3.249 3.843 15.346 1.00 69.50 97 ASP A N 1
ATOM 779 C CA . ASP A 1 97 ? 2.812 5.171 14.866 1.00 69.50 97 ASP A CA 1
ATOM 780 C C . ASP A 1 97 ? 3.097 5.374 13.373 1.00 69.50 97 ASP A C 1
ATOM 782 O O . ASP A 1 97 ? 2.446 6.168 12.693 1.00 69.50 97 ASP A O 1
ATOM 786 N N . LEU A 1 98 ? 4.135 4.699 12.870 1.00 74.19 98 LEU A N 1
ATOM 787 C CA . LEU A 1 98 ? 4.490 4.717 11.455 1.00 74.19 98 LEU A CA 1
ATOM 788 C C . LEU A 1 98 ? 3.636 3.756 10.620 1.00 74.19 98 LEU A C 1
ATOM 790 O O . LEU A 1 98 ? 3.593 3.925 9.403 1.00 74.19 98 LEU A O 1
ATOM 794 N N . ASN A 1 99 ? 3.068 2.723 11.258 1.00 74.44 99 ASN A N 1
ATOM 795 C CA . ASN A 1 99 ? 2.304 1.627 10.661 1.00 74.44 99 ASN A CA 1
ATOM 796 C C . ASN A 1 99 ? 2.729 1.289 9.215 1.00 74.44 99 ASN A C 1
ATOM 798 O O . ASN A 1 99 ? 1.981 1.475 8.252 1.00 74.44 99 ASN A O 1
ATOM 802 N N . ILE A 1 100 ? 3.981 0.843 9.057 1.00 78.62 100 ILE A N 1
ATOM 803 C CA . ILE A 1 100 ? 4.553 0.560 7.735 1.00 78.62 100 ILE A CA 1
ATOM 804 C C . ILE A 1 100 ? 4.362 -0.903 7.372 1.00 78.62 100 ILE A C 1
ATOM 806 O O . ILE A 1 100 ? 4.770 -1.798 8.114 1.00 78.62 100 ILE A O 1
ATOM 810 N N . GLN A 1 101 ? 3.796 -1.168 6.200 1.00 76.81 101 GLN A N 1
ATOM 811 C CA . GLN A 1 101 ? 3.469 -2.528 5.780 1.00 76.81 101 GLN A CA 1
ATOM 812 C C . GLN A 1 101 ? 3.840 -2.728 4.330 1.00 76.81 101 GLN A C 1
ATOM 814 O O . GLN A 1 101 ? 3.776 -1.810 3.520 1.00 76.81 101 GLN A O 1
ATOM 819 N N . VAL A 1 102 ? 4.308 -3.927 4.005 1.00 78.69 102 VAL A N 1
ATOM 820 C CA . VAL A 1 102 ? 4.865 -4.202 2.685 1.00 78.69 102 VAL A CA 1
ATOM 821 C C . VAL A 1 102 ? 4.237 -5.440 2.102 1.00 78.69 102 VAL A C 1
ATOM 823 O O . VAL A 1 102 ? 4.164 -6.483 2.754 1.00 78.69 102 VAL A O 1
ATOM 826 N N . VAL A 1 103 ? 3.837 -5.310 0.845 1.00 76.06 103 VAL A N 1
ATOM 827 C CA . VAL A 1 103 ? 3.074 -6.314 0.126 1.00 76.06 103 VAL A CA 1
ATOM 828 C C . VAL A 1 103 ? 3.785 -6.651 -1.192 1.00 76.06 103 VAL A C 1
ATOM 830 O O . VAL A 1 103 ? 4.161 -5.747 -1.939 1.00 76.06 103 VAL A O 1
ATOM 833 N N . PHE A 1 104 ? 3.983 -7.947 -1.475 1.00 77.62 104 PHE A N 1
ATOM 834 C CA . PHE A 1 104 ? 4.625 -8.453 -2.702 1.00 77.62 104 PHE A CA 1
ATOM 835 C C . PHE A 1 104 ? 3.756 -9.510 -3.415 1.00 77.62 104 PHE A C 1
ATOM 837 O O . PHE A 1 104 ? 3.243 -10.414 -2.744 1.00 77.62 104 PHE A O 1
ATOM 844 N N . PRO A 1 105 ? 3.628 -9.470 -4.756 1.00 71.88 105 PRO A N 1
ATOM 845 C CA . PRO A 1 105 ? 2.882 -10.479 -5.508 1.00 71.88 105 PRO A CA 1
ATOM 846 C C . PRO A 1 105 ? 3.597 -11.839 -5.517 1.00 71.88 105 PRO A C 1
ATOM 848 O O . PRO A 1 105 ? 4.815 -11.902 -5.688 1.00 71.88 105 PRO A O 1
ATOM 851 N N . ILE A 1 106 ? 2.841 -12.941 -5.398 1.00 60.66 106 ILE A N 1
ATOM 852 C CA . ILE A 1 106 ? 3.357 -14.327 -5.554 1.00 60.66 106 ILE A CA 1
ATOM 853 C C . ILE A 1 106 ? 2.900 -15.014 -6.851 1.00 60.66 106 ILE A C 1
ATOM 855 O O . ILE A 1 106 ? 3.463 -16.045 -7.218 1.00 60.66 106 ILE A O 1
ATOM 859 N N . SER A 1 107 ? 1.938 -14.449 -7.591 1.00 57.06 107 SER A N 1
ATOM 860 C CA . SER A 1 107 ? 1.421 -15.025 -8.842 1.00 57.06 107 SER A CA 1
ATOM 861 C C . SER A 1 107 ? 1.163 -13.951 -9.904 1.00 57.06 107 SER A C 1
ATOM 863 O O . SER A 1 107 ? 0.472 -12.970 -9.645 1.00 57.06 107 SER A O 1
ATOM 865 N N . ARG A 1 108 ? 1.708 -14.136 -11.116 1.00 56.69 108 ARG A N 1
ATOM 866 C CA . ARG A 1 108 ? 1.699 -13.145 -12.216 1.00 56.69 108 ARG A CA 1
ATOM 867 C C . ARG A 1 108 ? 0.641 -13.433 -13.294 1.00 56.69 108 ARG A C 1
ATOM 869 O O . ARG A 1 108 ? 0.925 -13.315 -14.482 1.00 56.69 108 ARG A O 1
ATOM 876 N N . VAL A 1 109 ? -0.563 -13.864 -12.911 1.00 50.91 109 VAL A N 1
ATOM 877 C CA . VAL A 1 109 ? -1.618 -14.207 -13.894 1.00 50.91 109 VAL A CA 1
ATOM 878 C C . VAL A 1 109 ? -2.208 -12.953 -14.570 1.00 50.91 109 VAL A C 1
ATOM 880 O O . VAL A 1 109 ? -2.685 -13.058 -15.692 1.00 50.91 109 VAL A O 1
ATOM 883 N N . ASN A 1 110 ? -2.074 -11.765 -13.961 1.00 54.22 110 ASN A N 1
ATOM 884 C CA . ASN A 1 110 ? -2.429 -10.471 -14.562 1.00 54.22 110 ASN A CA 1
ATOM 885 C C . ASN A 1 110 ? -1.265 -9.468 -14.425 1.00 54.22 110 ASN A C 1
ATOM 887 O O . ASN A 1 110 ? -1.190 -8.698 -13.475 1.00 54.22 110 ASN A O 1
ATOM 891 N N . LEU A 1 111 ? -0.315 -9.504 -15.365 1.00 57.47 111 LEU A N 1
ATOM 892 C CA . LEU A 1 111 ? 0.920 -8.696 -15.333 1.00 57.47 111 LEU A CA 1
ATOM 893 C C . LEU A 1 111 ? 0.707 -7.179 -15.483 1.00 57.47 111 LEU A C 1
ATOM 895 O O . LEU A 1 111 ? 1.620 -6.417 -15.187 1.00 57.47 111 LEU A O 1
ATOM 899 N N . LEU A 1 112 ? -0.446 -6.748 -16.000 1.00 59.44 112 LEU A N 1
ATOM 900 C CA . LEU A 1 112 ? -0.696 -5.341 -16.338 1.00 59.44 112 LEU A CA 1
ATOM 901 C C . LEU A 1 112 ? -1.266 -4.514 -15.180 1.00 59.44 112 LEU A C 1
ATOM 903 O O . LEU A 1 112 ? -1.319 -3.298 -15.292 1.00 59.44 112 LEU A O 1
ATOM 907 N N . MET A 1 113 ? -1.712 -5.165 -14.104 1.00 67.94 113 MET A N 1
ATOM 908 C CA . MET A 1 113 ? -2.546 -4.538 -13.064 1.00 67.94 113 MET A CA 1
ATOM 909 C C . MET A 1 113 ? -2.049 -4.842 -11.651 1.00 67.94 113 MET A C 1
ATOM 911 O O . MET A 1 113 ? -2.737 -4.602 -10.662 1.00 67.94 113 MET A O 1
ATOM 915 N N . VAL A 1 114 ? -0.860 -5.434 -11.555 1.00 74.44 114 VAL A N 1
ATOM 916 C CA . VAL A 1 114 ? -0.279 -5.899 -10.302 1.00 74.44 114 VAL A CA 1
ATOM 917 C C . VAL A 1 114 ? 1.110 -5.280 -10.170 1.00 74.44 114 VAL A C 1
ATOM 919 O O . VAL A 1 114 ? 2.004 -5.682 -10.917 1.00 74.44 114 VAL A O 1
ATOM 922 N N . PRO A 1 115 ? 1.301 -4.332 -9.236 1.00 83.88 115 PRO A N 1
ATOM 923 C CA . PRO A 1 115 ? 2.587 -3.694 -9.020 1.00 83.88 115 PRO A CA 1
ATOM 924 C C . PRO A 1 115 ? 3.561 -4.673 -8.369 1.00 83.88 115 PRO A C 1
ATOM 926 O O . PRO A 1 115 ? 3.175 -5.575 -7.618 1.00 83.88 115 PRO A O 1
ATOM 929 N N . ASP A 1 116 ? 4.848 -4.456 -8.613 1.00 85.06 116 ASP A N 1
ATOM 930 C CA . ASP A 1 116 ? 5.909 -5.325 -8.106 1.00 85.06 116 ASP A CA 1
ATOM 931 C C . ASP A 1 116 ? 6.028 -5.285 -6.579 1.00 85.06 116 ASP A C 1
ATOM 933 O O . ASP A 1 116 ? 6.464 -6.257 -5.955 1.00 85.06 116 ASP A O 1
ATOM 937 N N . ALA A 1 117 ? 5.662 -4.158 -5.969 1.00 86.25 117 ALA A N 1
ATOM 938 C CA . ALA A 1 117 ? 5.479 -4.031 -4.533 1.00 86.25 117 ALA A CA 1
ATOM 939 C C . ALA A 1 117 ? 4.498 -2.908 -4.191 1.00 86.25 117 ALA A C 1
ATOM 941 O O . ALA A 1 117 ? 4.351 -1.938 -4.934 1.00 86.25 117 ALA A O 1
ATOM 942 N N . VAL A 1 118 ? 3.895 -3.007 -3.010 1.00 84.75 118 VAL A N 1
ATOM 943 C CA . VAL A 1 118 ? 3.163 -1.902 -2.383 1.00 84.75 118 VAL A CA 1
ATOM 944 C C . VAL A 1 118 ? 3.746 -1.666 -1.002 1.00 84.75 118 VAL A C 1
ATOM 946 O O . VAL A 1 118 ? 3.901 -2.607 -0.219 1.00 84.75 118 VAL A O 1
ATOM 949 N N . VAL A 1 119 ? 4.094 -0.416 -0.714 1.00 86.00 119 VAL A N 1
ATOM 950 C CA . VAL A 1 119 ? 4.447 0.031 0.633 1.00 86.00 119 VAL A CA 1
ATOM 951 C C . VAL A 1 119 ? 3.271 0.834 1.155 1.00 86.00 119 VAL A C 1
ATOM 953 O O . VAL A 1 119 ? 2.898 1.832 0.558 1.00 86.00 119 VAL A O 1
ATOM 956 N N . PHE A 1 120 ? 2.692 0.395 2.256 1.00 81.19 120 PHE A N 1
ATOM 957 C CA . PHE A 1 120 ? 1.699 1.139 3.006 1.00 81.19 120 PHE A CA 1
ATOM 958 C C . PHE A 1 120 ? 2.379 1.882 4.130 1.00 81.19 120 PHE A C 1
ATOM 960 O O . PHE A 1 120 ? 3.218 1.309 4.828 1.00 81.19 120 PHE A O 1
ATOM 967 N N . VAL A 1 121 ? 2.010 3.141 4.307 1.00 80.19 121 VAL A N 1
ATOM 968 C CA . VAL A 1 121 ? 2.454 3.949 5.438 1.00 80.19 121 VAL A CA 1
ATOM 969 C C . VAL A 1 121 ? 1.248 4.716 5.943 1.00 80.19 121 VAL A C 1
ATOM 971 O O . VAL A 1 121 ? 0.725 5.552 5.207 1.00 80.19 121 VAL A O 1
ATOM 974 N N . ASN A 1 122 ? 0.785 4.395 7.154 1.00 74.62 122 ASN A N 1
ATOM 975 C CA . ASN A 1 122 ? -0.481 4.908 7.695 1.00 74.62 122 ASN A CA 1
ATOM 976 C C . ASN A 1 122 ? -1.614 4.821 6.655 1.00 74.62 122 ASN A C 1
ATOM 978 O O . ASN A 1 122 ? -2.224 5.822 6.286 1.00 74.62 122 ASN A O 1
ATOM 982 N N . ASP A 1 123 ? -1.787 3.614 6.105 1.00 69.50 123 ASP A N 1
ATOM 983 C CA . ASP A 1 123 ? -2.815 3.228 5.123 1.00 69.50 123 ASP A CA 1
ATOM 984 C C . ASP A 1 123 ? -2.735 3.856 3.741 1.00 69.50 123 ASP A C 1
ATOM 986 O O . ASP A 1 123 ? -3.414 3.400 2.828 1.00 69.50 123 ASP A O 1
ATOM 990 N N . SER A 1 124 ? -1.860 4.835 3.543 1.00 76.62 124 SER A N 1
ATOM 991 C CA . SER A 1 124 ? -1.622 5.390 2.217 1.00 76.62 124 SER A CA 1
ATOM 992 C C . SER A 1 124 ? -0.807 4.393 1.385 1.00 76.62 124 SER A C 1
ATOM 994 O O . SER A 1 124 ? 0.304 4.036 1.802 1.00 76.62 124 SER A O 1
ATOM 996 N N . PRO A 1 125 ? -1.316 3.930 0.227 1.00 80.25 125 PRO A N 1
ATOM 997 C CA . PRO A 1 125 ? -0.582 3.018 -0.634 1.00 80.25 125 PRO A CA 1
ATOM 998 C C . PRO A 1 125 ? 0.439 3.773 -1.496 1.00 80.25 125 PRO A C 1
ATOM 1000 O O . PRO A 1 125 ? 0.131 4.759 -2.171 1.00 80.25 125 PRO A O 1
ATOM 1003 N N . PHE A 1 126 ? 1.668 3.264 -1.514 1.00 89.06 126 PHE A N 1
ATOM 1004 C CA . PHE A 1 126 ? 2.748 3.703 -2.392 1.00 89.06 126 PHE A CA 1
ATOM 1005 C C . PHE A 1 126 ? 3.154 2.526 -3.283 1.00 89.06 126 PHE A C 1
ATOM 1007 O O . PHE A 1 126 ? 3.816 1.578 -2.844 1.00 89.06 126 PHE A O 1
ATOM 1014 N N . PHE A 1 127 ? 2.721 2.574 -4.540 1.00 90.31 127 PHE A N 1
ATOM 1015 C CA . PHE A 1 127 ? 2.895 1.497 -5.508 1.00 90.31 127 PHE A CA 1
ATOM 1016 C C . PHE A 1 127 ? 4.253 1.584 -6.191 1.00 90.31 127 PHE A C 1
ATOM 1018 O O . PHE A 1 127 ? 4.652 2.653 -6.646 1.00 90.31 127 PHE A O 1
ATOM 1025 N N . ILE A 1 128 ? 4.964 0.465 -6.291 1.00 92.75 128 ILE A N 1
ATOM 1026 C CA . ILE A 1 128 ? 6.312 0.409 -6.855 1.00 92.75 128 ILE A CA 1
ATOM 1027 C C . ILE A 1 128 ? 6.336 -0.581 -8.016 1.00 92.75 128 ILE A C 1
ATOM 1029 O O . ILE A 1 128 ? 6.053 -1.766 -7.852 1.00 92.75 128 ILE A O 1
ATOM 1033 N N . GLU A 1 129 ? 6.752 -0.079 -9.170 1.00 92.50 129 GLU A N 1
ATOM 1034 C CA . GLU A 1 129 ? 7.066 -0.815 -10.388 1.00 92.50 129 GLU A CA 1
ATOM 1035 C C . GLU A 1 129 ? 8.570 -0.758 -10.629 1.00 92.50 129 GLU A C 1
ATOM 1037 O O . GLU A 1 129 ? 9.165 0.320 -10.696 1.00 92.50 129 GLU A O 1
ATOM 1042 N N . TYR A 1 130 ? 9.211 -1.917 -10.727 1.00 90.31 130 TYR A N 1
ATOM 1043 C CA . TYR A 1 130 ? 10.650 -2.027 -10.896 1.00 90.31 130 TYR A CA 1
ATOM 1044 C C . TYR A 1 130 ? 10.979 -2.521 -12.302 1.00 90.31 130 TYR A C 1
ATOM 1046 O O . TYR A 1 130 ? 10.856 -3.700 -12.629 1.00 90.31 130 TYR A O 1
ATOM 1054 N N . ASP A 1 131 ? 11.488 -1.631 -13.143 1.00 88.31 131 ASP A N 1
ATOM 1055 C CA . ASP A 1 131 ? 11.871 -1.977 -14.501 1.00 88.31 131 ASP A CA 1
ATOM 1056 C C . ASP A 1 131 ? 13.369 -2.293 -14.609 1.00 88.31 131 ASP A C 1
ATOM 1058 O O . ASP A 1 131 ? 14.240 -1.466 -14.343 1.00 88.31 131 ASP A O 1
ATOM 1062 N N . ARG A 1 132 ? 13.680 -3.494 -15.104 1.00 81.75 132 ARG A N 1
ATOM 1063 C CA . ARG A 1 132 ? 15.055 -3.980 -15.329 1.00 81.75 132 ARG A CA 1
ATOM 1064 C C . ARG A 1 132 ? 15.636 -3.626 -16.694 1.00 81.75 132 ARG A C 1
ATOM 1066 O O . ARG A 1 132 ? 16.514 -4.322 -17.203 1.00 81.75 132 ARG A O 1
ATOM 1073 N N . ALA A 1 133 ? 15.111 -2.584 -17.326 1.00 77.31 133 ALA A N 1
ATOM 1074 C CA . ALA A 1 133 ? 15.389 -2.254 -18.716 1.00 77.31 133 ALA A CA 1
ATOM 1075 C C . ALA A 1 133 ? 15.036 -3.372 -19.717 1.00 77.31 133 ALA A C 1
ATOM 1077 O O . ALA A 1 133 ? 15.621 -3.461 -20.797 1.00 77.31 133 ALA A O 1
ATOM 1078 N N . THR A 1 134 ? 14.076 -4.230 -19.365 1.00 72.88 134 THR A N 1
ATOM 1079 C CA . THR A 1 134 ? 13.659 -5.383 -20.177 1.00 72.88 134 THR A CA 1
ATOM 1080 C C . THR A 1 134 ? 12.279 -5.220 -20.796 1.00 72.88 134 THR A C 1
ATOM 1082 O O . THR A 1 134 ? 12.002 -5.842 -21.820 1.00 72.88 134 THR A O 1
ATOM 1085 N N . GLU A 1 135 ? 11.404 -4.406 -20.200 1.00 81.25 135 GLU A N 1
ATOM 1086 C CA . GLU A 1 135 ? 10.043 -4.223 -20.707 1.00 81.25 135 GLU A CA 1
ATOM 1087 C C . GLU A 1 135 ? 10.025 -3.249 -21.900 1.00 81.25 135 GLU A C 1
ATOM 1089 O O . GLU A 1 135 ? 10.868 -2.353 -22.029 1.00 81.25 135 GLU A O 1
ATOM 1094 N N . ARG A 1 136 ? 9.083 -3.421 -22.828 1.00 84.94 136 ARG A N 1
ATOM 1095 C CA . ARG A 1 136 ? 8.896 -2.456 -23.925 1.00 84.94 136 ARG A CA 1
ATOM 1096 C C . ARG A 1 136 ? 8.158 -1.227 -23.397 1.00 84.94 136 ARG A C 1
ATOM 1098 O O . ARG A 1 136 ? 7.294 -1.375 -22.542 1.00 84.94 136 ARG A O 1
ATOM 1105 N N . GLN A 1 137 ? 8.427 -0.046 -23.959 1.00 86.56 137 GLN A N 1
ATOM 1106 C CA . GLN A 1 137 ? 7.734 1.191 -23.559 1.00 86.56 137 GLN A CA 1
ATOM 1107 C C . GLN A 1 137 ? 6.212 1.081 -23.704 1.00 86.56 137 GLN A C 1
ATOM 1109 O O . GLN A 1 137 ? 5.476 1.533 -22.839 1.00 86.56 137 GLN A O 1
ATOM 1114 N N . THR A 1 138 ? 5.736 0.380 -24.736 1.00 86.38 138 THR A N 1
ATOM 1115 C CA . THR A 1 138 ? 4.305 0.109 -24.926 1.00 86.38 138 THR A CA 1
ATOM 1116 C C . THR A 1 138 ? 3.699 -0.712 -23.787 1.00 86.38 138 THR A C 1
ATOM 1118 O O . THR A 1 138 ? 2.557 -0.479 -23.430 1.00 86.38 138 THR A O 1
ATOM 1121 N N . ILE A 1 139 ? 4.454 -1.645 -23.193 1.00 88.56 139 ILE A N 1
ATOM 1122 C CA . ILE A 1 139 ? 3.986 -2.453 -22.054 1.00 88.56 139 ILE A CA 1
ATOM 1123 C C . ILE A 1 139 ? 3.928 -1.592 -20.789 1.00 88.56 139 ILE A C 1
ATOM 1125 O O . ILE A 1 139 ? 2.953 -1.669 -20.050 1.00 88.56 139 ILE A O 1
ATOM 1129 N N . LEU A 1 140 ? 4.942 -0.749 -20.566 1.00 89.88 140 LEU A N 1
ATOM 1130 C CA . LEU A 1 140 ? 4.955 0.195 -19.445 1.00 89.88 140 LEU A CA 1
ATOM 1131 C C . LEU A 1 140 ? 3.788 1.188 -19.541 1.00 89.88 140 LEU A C 1
ATOM 1133 O O . LEU A 1 140 ? 3.133 1.460 -18.541 1.00 89.88 140 LEU A O 1
ATOM 1137 N N . LEU A 1 141 ? 3.479 1.672 -20.748 1.00 91.00 141 LEU A N 1
ATOM 1138 C CA . LEU A 1 141 ? 2.303 2.504 -20.990 1.00 91.00 141 LEU A CA 1
ATOM 1139 C C . LEU A 1 141 ? 1.005 1.728 -20.724 1.00 91.00 141 LEU A C 1
ATOM 1141 O O . LEU A 1 141 ? 0.150 2.224 -20.002 1.00 91.00 141 LEU A O 1
ATOM 1145 N N . SER A 1 142 ? 0.867 0.491 -21.216 1.00 89.75 142 SER A N 1
ATOM 1146 C CA . SER A 1 142 ? -0.310 -0.342 -20.921 1.00 89.75 142 SER A CA 1
ATOM 1147 C C . SER A 1 142 ? -0.517 -0.579 -19.421 1.00 89.75 142 SER A C 1
ATOM 1149 O O . SER A 1 142 ? -1.660 -0.609 -18.982 1.00 89.75 142 SER A O 1
ATOM 1151 N N . LYS A 1 143 ? 0.558 -0.700 -18.628 1.00 90.94 143 LYS A N 1
ATO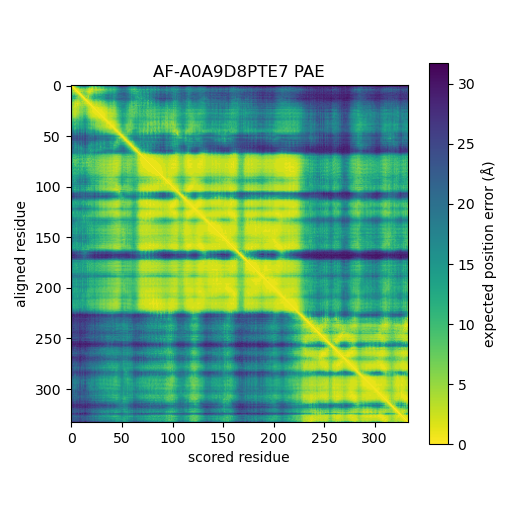M 1152 C CA . LYS A 1 143 ? 0.466 -0.754 -17.159 1.00 90.94 143 LYS A CA 1
ATOM 1153 C C . LYS A 1 143 ? -0.119 0.538 -16.579 1.00 90.94 143 LYS A C 1
ATOM 1155 O O . LYS A 1 143 ? -0.989 0.464 -15.727 1.00 90.94 143 LYS A O 1
ATOM 1160 N N . ILE A 1 144 ? 0.301 1.714 -17.059 1.00 92.94 144 ILE A N 1
ATOM 1161 C CA . ILE A 1 144 ? -0.274 3.006 -16.629 1.00 92.94 144 ILE A CA 1
ATOM 1162 C C . ILE A 1 144 ? -1.784 3.058 -16.876 1.00 92.94 144 ILE A C 1
ATOM 1164 O O . ILE A 1 144 ? -2.528 3.440 -15.976 1.00 92.94 144 ILE A O 1
ATOM 1168 N N . PHE A 1 145 ? -2.236 2.642 -18.061 1.00 91.44 145 PHE A N 1
ATOM 1169 C CA . PHE A 1 145 ? -3.668 2.560 -18.360 1.00 91.44 145 PHE A CA 1
ATOM 1170 C C . PHE A 1 145 ? -4.378 1.553 -17.448 1.00 91.44 145 PHE A C 1
ATOM 1172 O O . PHE A 1 145 ? -5.380 1.907 -16.836 1.00 91.44 145 PHE A O 1
ATOM 1179 N N . GLY A 1 146 ? -3.811 0.355 -17.267 1.00 88.62 146 GLY A N 1
ATOM 1180 C CA . GLY A 1 146 ? -4.364 -0.654 -16.360 1.00 88.62 146 GLY A CA 1
ATOM 1181 C C . GLY A 1 146 ? -4.488 -0.161 -14.916 1.00 88.62 146 GLY A C 1
ATOM 1182 O O . GLY A 1 146 ? -5.501 -0.400 -14.271 1.00 88.62 146 GLY A O 1
ATOM 1183 N N . TYR A 1 147 ? -3.505 0.589 -14.415 1.00 88.69 147 TYR A N 1
ATOM 1184 C CA . TYR A 1 147 ? -3.582 1.204 -13.090 1.00 88.69 147 TYR A CA 1
ATOM 1185 C C . TYR A 1 147 ? -4.643 2.297 -13.007 1.00 88.69 147 TYR A C 1
ATOM 1187 O O . TYR A 1 147 ? -5.357 2.368 -12.015 1.00 88.69 147 TYR A O 1
ATOM 1195 N N . ALA A 1 148 ? -4.785 3.131 -14.036 1.00 88.94 148 ALA A N 1
ATOM 1196 C CA . ALA A 1 148 ? -5.802 4.180 -14.050 1.00 88.94 148 ALA A CA 1
ATOM 1197 C C . ALA A 1 148 ? -7.239 3.637 -14.188 1.00 88.94 148 ALA A C 1
ATOM 1199 O O . ALA A 1 148 ? -8.194 4.305 -13.795 1.00 88.94 148 ALA A O 1
ATOM 1200 N N . GLU A 1 149 ? -7.425 2.440 -14.737 1.00 86.38 149 GLU A N 1
ATOM 1201 C CA . GLU A 1 149 ? -8.743 1.799 -14.813 1.00 86.38 149 GLU A CA 1
ATOM 1202 C C . GLU A 1 149 ? -9.191 1.199 -13.472 1.00 86.38 149 GLU A C 1
ATOM 1204 O O . GLU A 1 149 ? -10.390 1.052 -13.235 1.00 86.38 149 GLU A O 1
ATOM 1209 N N . GLU A 1 150 ? -8.254 0.914 -12.569 1.00 80.62 150 GLU A N 1
ATOM 1210 C CA . GLU A 1 150 ? -8.532 0.246 -11.302 1.00 80.62 150 GLU A CA 1
ATOM 1211 C C . GLU A 1 150 ? -8.842 1.228 -10.165 1.00 80.62 150 GLU A C 1
ATOM 1213 O O . GLU A 1 150 ? -7.974 2.021 -9.782 1.00 80.62 150 GLU A O 1
ATOM 1218 N N . PRO A 1 151 ? -10.028 1.135 -9.527 1.00 75.31 151 PRO A N 1
ATOM 1219 C CA . PRO A 1 151 ? -10.401 2.007 -8.409 1.00 75.31 151 PRO A CA 1
ATOM 1220 C C . PRO A 1 151 ? -9.396 1.993 -7.250 1.00 75.31 151 PRO A C 1
ATOM 1222 O O . PRO A 1 151 ? -9.203 3.001 -6.582 1.00 75.31 151 PRO A O 1
ATOM 1225 N N . ALA A 1 152 ? -8.707 0.867 -7.042 1.00 72.19 152 ALA A N 1
ATOM 1226 C CA . ALA A 1 152 ? -7.716 0.700 -5.980 1.00 72.19 152 ALA A CA 1
ATOM 1227 C C . ALA A 1 152 ? -6.492 1.633 -6.092 1.00 72.19 152 ALA A C 1
ATOM 1229 O O . ALA A 1 152 ? -5.741 1.753 -5.123 1.00 72.19 152 ALA A O 1
ATOM 1230 N N . PHE A 1 153 ? -6.268 2.254 -7.254 1.00 80.75 153 PHE A N 1
ATOM 1231 C CA . PHE A 1 153 ? -5.168 3.193 -7.484 1.00 80.75 153 PHE A CA 1
ATOM 1232 C C . PHE A 1 153 ? -5.616 4.656 -7.448 1.00 80.75 153 PHE A C 1
ATOM 1234 O O . PHE A 1 153 ? -4.765 5.539 -7.550 1.00 80.75 153 PHE A O 1
ATOM 1241 N N . GLU A 1 154 ? -6.907 4.948 -7.301 1.00 80.88 154 GLU A N 1
ATOM 1242 C CA . GLU A 1 154 ? -7.400 6.324 -7.236 1.00 80.88 154 GLU A CA 1
ATOM 1243 C C . GLU A 1 154 ? -6.781 7.072 -6.037 1.00 80.88 154 GLU A C 1
ATOM 1245 O O . GLU A 1 154 ? -6.553 6.488 -4.979 1.00 80.88 154 GLU A O 1
ATOM 1250 N N . ASN A 1 155 ? -6.440 8.355 -6.212 1.00 81.19 155 ASN A N 1
ATOM 1251 C CA . ASN A 1 155 ? -5.778 9.194 -5.190 1.00 81.19 155 ASN A CA 1
ATOM 1252 C C . ASN A 1 155 ? -4.399 8.695 -4.693 1.00 81.19 155 ASN A C 1
ATOM 1254 O O . ASN A 1 155 ? -3.898 9.140 -3.655 1.00 81.19 155 ASN A O 1
ATOM 1258 N N . SER A 1 156 ? -3.744 7.790 -5.425 1.00 84.81 156 SER A N 1
ATOM 1259 C CA . SER A 1 156 ? -2.509 7.139 -4.972 1.00 84.81 156 SER A CA 1
ATOM 1260 C C . SER A 1 156 ? -1.209 7.742 -5.528 1.00 84.81 156 SER A C 1
ATOM 1262 O O . SER A 1 156 ? -1.200 8.676 -6.336 1.00 84.81 156 SER A O 1
ATOM 1264 N N . SER A 1 157 ? -0.073 7.201 -5.069 1.00 90.81 157 SER A N 1
ATOM 1265 C CA . SER A 1 157 ? 1.253 7.459 -5.644 1.00 90.81 157 SER A CA 1
ATOM 1266 C C . SER A 1 157 ? 1.807 6.212 -6.328 1.00 90.81 157 SER A C 1
ATOM 1268 O O . SER A 1 157 ? 1.954 5.166 -5.693 1.00 90.81 157 SER A O 1
ATOM 1270 N N . LEU A 1 158 ? 2.208 6.355 -7.588 1.00 93.38 158 LEU A N 1
ATOM 1271 C CA . LEU A 1 158 ? 2.781 5.297 -8.411 1.00 93.38 158 LEU A CA 1
ATOM 1272 C C . LEU A 1 158 ? 4.233 5.619 -8.775 1.00 93.38 158 LEU A C 1
ATOM 1274 O O . LEU A 1 158 ? 4.523 6.667 -9.350 1.00 93.38 158 LEU A O 1
ATOM 1278 N N . PHE A 1 159 ? 5.152 4.709 -8.462 1.00 95.19 159 PHE A N 1
ATOM 1279 C CA . PHE A 1 159 ? 6.588 4.874 -8.671 1.00 95.19 159 PHE A CA 1
ATOM 1280 C C . PHE A 1 159 ? 7.120 3.875 -9.691 1.00 95.19 159 PHE A C 1
ATOM 1282 O O . PHE A 1 159 ? 7.184 2.683 -9.409 1.00 95.19 159 PHE A O 1
ATOM 1289 N N . PHE A 1 160 ? 7.605 4.367 -10.829 1.00 94.06 160 PHE A N 1
ATOM 1290 C CA . PHE A 1 160 ? 8.381 3.571 -11.778 1.00 94.06 160 PHE A CA 1
ATOM 1291 C C . PHE A 1 160 ? 9.878 3.756 -11.523 1.00 94.06 160 PHE A C 1
ATOM 1293 O O . PHE A 1 160 ? 10.430 4.855 -11.639 1.00 94.06 160 PHE A O 1
ATOM 1300 N N . VAL A 1 161 ? 10.556 2.668 -11.171 1.00 93.25 161 VAL A N 1
ATOM 1301 C CA . VAL A 1 161 ? 11.978 2.657 -10.833 1.00 93.25 161 VAL A CA 1
ATOM 1302 C C . VAL A 1 161 ? 12.768 1.900 -11.885 1.00 93.25 161 VAL A C 1
ATOM 1304 O O . VAL A 1 161 ? 12.652 0.688 -12.019 1.00 93.25 161 VAL A O 1
ATOM 1307 N N . PHE A 1 162 ? 13.626 2.621 -12.599 1.00 90.38 162 PHE A N 1
ATOM 1308 C CA . PHE A 1 162 ? 14.395 2.095 -13.722 1.00 90.38 162 PHE A CA 1
ATOM 1309 C C . PHE A 1 162 ? 15.802 1.665 -13.283 1.00 90.38 162 PHE A C 1
ATOM 1311 O O . PHE A 1 162 ? 16.572 2.453 -12.712 1.00 90.38 162 PHE A O 1
ATOM 1318 N N . GLU A 1 163 ? 16.162 0.410 -13.558 1.00 85.19 163 GLU A N 1
ATOM 1319 C CA . GLU A 1 163 ? 17.517 -0.111 -13.376 1.00 85.19 163 GLU A CA 1
ATOM 1320 C C . GLU A 1 163 ? 18.496 0.697 -14.237 1.00 85.19 163 GLU A C 1
ATOM 1322 O O . GLU A 1 163 ? 18.283 0.913 -15.433 1.00 85.19 163 GLU A O 1
ATOM 1327 N N . ASN A 1 164 ? 19.586 1.165 -13.624 1.00 73.69 164 ASN A N 1
ATOM 1328 C CA . ASN A 1 164 ? 20.606 1.890 -14.368 1.00 73.69 164 ASN A CA 1
ATOM 1329 C C . ASN A 1 164 ? 21.368 0.941 -15.286 1.00 73.69 164 ASN A C 1
ATOM 1331 O O . ASN A 1 164 ? 21.853 -0.114 -14.863 1.00 73.69 164 ASN A O 1
ATOM 1335 N N . SER A 1 165 ? 21.526 1.344 -16.546 1.00 64.62 165 SER A N 1
ATOM 1336 C CA . SER A 1 165 ? 22.389 0.616 -17.462 1.00 64.62 165 SER A CA 1
ATOM 1337 C C . SER A 1 165 ? 23.833 0.721 -16.952 1.00 64.62 165 SER A C 1
ATOM 1339 O O . SER A 1 165 ? 24.302 1.783 -16.551 1.00 64.62 165 SER A O 1
ATOM 1341 N N . ARG A 1 166 ? 24.587 -0.388 -16.968 1.00 56.91 166 ARG A N 1
ATOM 1342 C CA . ARG A 1 166 ? 26.013 -0.388 -16.568 1.00 56.91 166 ARG A CA 1
ATOM 1343 C C . ARG A 1 166 ? 26.902 0.493 -17.461 1.00 56.91 166 ARG A C 1
ATOM 1345 O O . ARG A 1 166 ? 28.098 0.583 -17.196 1.00 56.91 166 ARG A O 1
ATOM 1352 N N . LYS A 1 167 ? 26.357 1.032 -18.555 1.00 52.06 167 LYS A N 1
ATOM 1353 C CA . LYS A 1 167 ? 27.074 1.786 -19.587 1.00 52.06 167 LYS A CA 1
ATOM 1354 C C . LYS A 1 167 ? 26.669 3.262 -19.651 1.00 52.06 167 LYS A C 1
ATOM 1356 O O . LYS A 1 167 ? 27.373 4.013 -20.317 1.00 52.06 167 LYS A O 1
ATOM 1361 N N . ASP A 1 168 ? 25.620 3.679 -18.944 1.00 48.44 168 ASP A N 1
ATOM 1362 C CA . ASP A 1 168 ? 25.192 5.076 -18.898 1.00 48.44 168 ASP A CA 1
ATOM 1363 C C . ASP A 1 168 ? 25.710 5.750 -17.631 1.00 48.44 168 ASP A C 1
ATOM 1365 O O . ASP A 1 168 ? 25.180 5.584 -16.536 1.00 48.44 168 ASP A O 1
ATOM 1369 N N . ASN A 1 169 ? 26.769 6.540 -17.808 1.00 47.56 169 ASN A N 1
ATOM 1370 C CA . ASN A 1 169 ? 27.237 7.526 -16.832 1.00 47.56 169 ASN A CA 1
ATOM 1371 C C . ASN A 1 169 ? 26.486 8.872 -16.971 1.00 47.56 169 ASN A C 1
ATOM 1373 O O . ASN A 1 169 ? 26.941 9.884 -16.437 1.00 47.56 169 ASN A O 1
ATOM 1377 N N . THR A 1 170 ? 25.382 8.932 -17.725 1.00 48.50 170 THR A N 1
ATOM 1378 C CA . THR A 1 170 ? 24.585 10.157 -17.874 1.00 48.50 170 THR A CA 1
ATOM 1379 C C . THR A 1 170 ? 23.744 10.401 -16.618 1.00 48.50 170 THR A C 1
ATOM 1381 O O . THR A 1 170 ? 23.199 9.471 -16.032 1.00 48.50 170 THR A O 1
ATOM 1384 N N . GLN A 1 171 ? 23.623 11.667 -16.192 1.00 50.47 171 GLN A N 1
ATOM 1385 C CA . GLN A 1 171 ? 22.845 12.061 -15.002 1.00 50.47 171 GLN A CA 1
ATOM 1386 C C . GLN A 1 171 ? 21.349 11.698 -15.095 1.00 50.47 171 GLN A C 1
ATOM 1388 O O . GLN A 1 171 ? 20.682 11.607 -14.067 1.00 50.47 171 GLN A O 1
ATOM 1393 N N . VAL A 1 172 ? 20.830 11.472 -16.308 1.00 60.34 172 VAL A N 1
ATOM 1394 C CA . VAL A 1 172 ? 19.429 11.132 -16.586 1.00 60.34 172 VAL A CA 1
ATOM 1395 C C . VAL A 1 172 ? 19.379 9.926 -17.530 1.00 60.34 172 VAL A C 1
ATOM 1397 O O . VAL A 1 172 ? 20.122 9.863 -18.513 1.00 60.34 172 VAL A O 1
ATOM 1400 N N . SER A 1 173 ? 18.524 8.950 -17.218 1.00 75.94 173 SER A N 1
ATOM 1401 C CA . SER A 1 173 ? 18.335 7.736 -18.022 1.00 75.94 173 SER A CA 1
ATOM 1402 C C . SER A 1 173 ? 17.482 8.039 -19.256 1.00 75.94 173 SER A C 1
ATOM 1404 O O . SER A 1 173 ? 16.322 8.426 -19.117 1.00 75.94 173 SER A O 1
ATOM 1406 N N . GLN A 1 174 ? 18.012 7.810 -20.466 1.00 81.56 174 GLN A N 1
ATOM 1407 C CA . GLN A 1 174 ? 17.253 7.970 -21.719 1.00 81.56 174 GLN A CA 1
ATOM 1408 C C . GLN A 1 174 ? 15.979 7.119 -21.718 1.00 81.56 174 GLN A C 1
ATOM 1410 O O . GLN A 1 174 ? 14.939 7.529 -22.218 1.00 81.56 174 GLN A O 1
ATOM 1415 N N . ARG A 1 175 ? 16.046 5.926 -21.121 1.00 85.19 175 ARG A N 1
ATOM 1416 C CA . ARG A 1 175 ? 14.894 5.034 -21.015 1.00 85.19 175 ARG A CA 1
ATOM 1417 C C . ARG A 1 175 ? 13.767 5.640 -20.178 1.00 85.19 175 ARG A C 1
ATOM 1419 O O . ARG A 1 175 ? 12.609 5.483 -20.552 1.00 85.19 175 ARG A O 1
ATOM 1426 N N . LEU A 1 176 ? 14.117 6.313 -19.082 1.00 88.06 176 LEU A N 1
ATOM 1427 C CA . LEU A 1 176 ? 13.164 7.036 -18.242 1.00 88.06 176 LEU A CA 1
ATOM 1428 C C . LEU A 1 176 ? 12.561 8.214 -19.015 1.00 88.06 176 LEU A C 1
ATOM 1430 O O . LEU A 1 176 ? 11.349 8.380 -18.996 1.00 88.06 176 LEU A O 1
ATOM 1434 N N . MET A 1 177 ? 13.380 8.984 -19.740 1.00 88.38 177 MET A N 1
ATOM 1435 C CA . MET A 1 177 ? 12.881 10.101 -20.554 1.00 88.38 177 MET A CA 1
ATOM 1436 C C . MET A 1 177 ? 11.891 9.629 -21.618 1.00 88.38 177 MET A C 1
ATOM 1438 O O . MET A 1 177 ? 10.791 10.161 -21.695 1.00 88.38 177 MET A O 1
ATOM 1442 N N . ASN A 1 178 ? 12.233 8.569 -22.354 1.00 89.31 178 ASN A N 1
ATOM 1443 C CA . ASN A 1 178 ? 11.340 7.988 -23.355 1.00 89.31 178 ASN A CA 1
ATOM 1444 C C . ASN A 1 178 ? 10.041 7.458 -22.730 1.00 89.31 178 ASN A C 1
ATOM 1446 O O . ASN A 1 178 ? 8.995 7.510 -23.364 1.00 89.31 178 ASN A O 1
ATOM 1450 N N . PHE A 1 179 ? 10.097 6.916 -21.508 1.00 92.12 179 PHE A N 1
ATOM 1451 C CA . PHE A 1 179 ? 8.894 6.479 -20.800 1.00 92.12 179 PHE A CA 1
ATOM 1452 C C . PHE A 1 179 ? 7.969 7.663 -20.497 1.00 92.12 179 PHE A C 1
ATOM 1454 O O . PHE A 1 179 ? 6.780 7.598 -20.793 1.00 92.12 179 PHE A O 1
ATOM 1461 N N . LEU A 1 180 ? 8.515 8.758 -19.961 1.00 92.81 180 LEU A N 1
ATOM 1462 C CA . LEU A 1 180 ? 7.734 9.959 -19.654 1.00 92.81 180 LEU A CA 1
ATOM 1463 C C . LEU A 1 180 ? 7.166 10.619 -20.917 1.00 92.81 180 LEU A C 1
ATOM 1465 O O . LEU A 1 180 ? 6.014 11.039 -20.912 1.00 92.81 180 LEU A O 1
ATOM 1469 N N . GLU A 1 181 ? 7.942 10.674 -22.000 1.00 93.56 181 GLU A N 1
ATOM 1470 C CA . GLU A 1 181 ? 7.479 11.141 -23.314 1.00 93.56 181 GLU A CA 1
ATOM 1471 C C . GLU A 1 181 ? 6.295 10.296 -23.801 1.00 93.56 181 GLU A C 1
ATOM 1473 O O . GLU A 1 181 ? 5.254 10.837 -24.153 1.00 93.56 181 GLU A O 1
ATOM 1478 N N . TYR A 1 182 ? 6.384 8.966 -23.695 1.00 94.00 182 TYR A N 1
ATOM 1479 C CA . TYR A 1 182 ? 5.279 8.074 -24.057 1.00 94.00 182 TYR A CA 1
ATOM 1480 C C . TYR A 1 182 ? 4.020 8.319 -23.223 1.00 94.00 182 TYR A C 1
ATOM 1482 O O . TYR A 1 182 ? 2.925 8.341 -23.773 1.00 94.00 182 TYR A O 1
ATOM 1490 N N . VAL A 1 183 ? 4.158 8.510 -21.910 1.00 94.75 183 VAL A N 1
ATOM 1491 C CA . VAL A 1 183 ? 3.011 8.786 -21.031 1.00 94.75 183 VAL A CA 1
ATOM 1492 C C . VAL A 1 183 ? 2.320 10.104 -21.399 1.00 94.75 183 VAL A C 1
ATOM 1494 O O . VAL A 1 183 ? 1.095 10.185 -21.299 1.00 94.75 183 VAL A O 1
ATOM 1497 N N . ASN A 1 184 ? 3.080 11.112 -21.831 1.00 94.81 184 ASN A N 1
ATOM 1498 C CA . ASN A 1 184 ? 2.558 12.445 -22.136 1.00 94.81 184 ASN A CA 1
ATOM 1499 C C . ASN A 1 184 ? 2.054 12.605 -23.576 1.00 94.81 184 ASN A C 1
ATOM 1501 O O . ASN A 1 184 ? 1.158 13.411 -23.800 1.00 94.81 184 ASN A O 1
ATOM 1505 N N . GLU A 1 185 ? 2.640 11.897 -24.542 1.00 94.38 185 GLU A N 1
ATOM 1506 C CA . GLU A 1 185 ? 2.436 12.186 -25.970 1.00 94.38 185 GLU A CA 1
ATOM 1507 C C . GLU A 1 185 ? 1.740 11.060 -26.739 1.00 94.38 185 GLU A C 1
ATOM 1509 O O . GLU A 1 185 ? 1.149 11.310 -27.789 1.00 94.38 185 GLU A O 1
ATOM 1514 N N . VAL A 1 186 ? 1.797 9.814 -26.256 1.00 93.62 186 VAL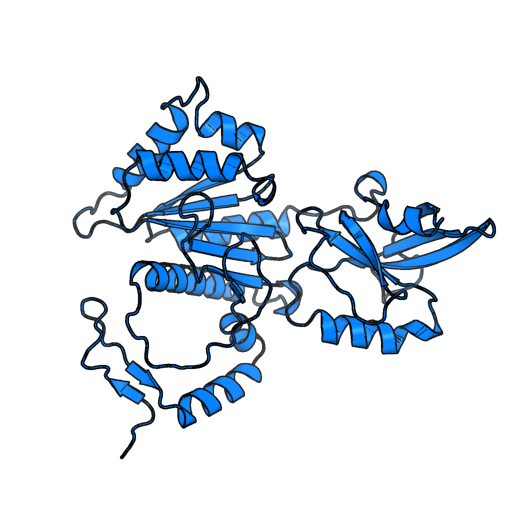 A N 1
ATOM 1515 C CA . VAL A 1 186 ? 1.170 8.688 -26.959 1.00 93.62 186 VAL A CA 1
ATOM 1516 C C . VAL A 1 186 ? -0.282 8.552 -26.524 1.00 93.62 186 VAL A C 1
ATOM 1518 O O . VAL A 1 186 ? -0.583 8.229 -25.374 1.00 93.62 186 VAL A O 1
ATOM 1521 N N . GLU A 1 187 ? -1.182 8.750 -27.482 1.00 92.56 187 GLU A N 1
ATOM 1522 C CA . GLU A 1 187 ? -2.614 8.547 -27.297 1.00 92.56 187 GLU A CA 1
ATOM 1523 C C . GLU A 1 187 ? -3.012 7.084 -27.520 1.00 92.56 187 GLU A C 1
ATOM 1525 O O . GLU A 1 187 ? -2.638 6.447 -28.510 1.00 92.56 187 GLU A O 1
ATOM 1530 N N . VAL A 1 188 ? -3.842 6.572 -26.616 1.00 87.75 188 VAL A N 1
ATOM 1531 C CA . VAL A 1 188 ? -4.583 5.319 -26.766 1.00 87.75 188 VAL A CA 1
ATOM 1532 C C . VAL A 1 188 ? -6.059 5.686 -26.707 1.00 87.75 188 VAL A C 1
ATOM 1534 O O . VAL A 1 188 ? -6.503 6.319 -25.755 1.00 87.75 188 VAL A O 1
ATOM 1537 N N . GLU A 1 189 ? -6.803 5.369 -27.768 1.00 88.25 189 GLU A N 1
ATOM 1538 C CA . GLU A 1 189 ? -8.229 5.724 -27.893 1.00 88.25 189 GLU A CA 1
ATOM 1539 C C . GLU A 1 189 ? -8.520 7.232 -27.701 1.00 88.25 189 GLU A C 1
ATO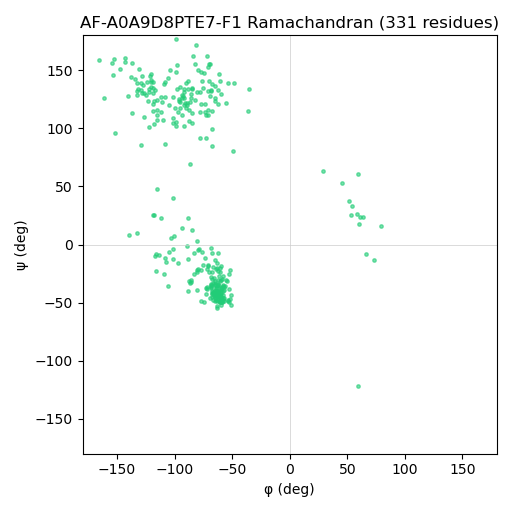M 1541 O O . GLU A 1 189 ? -9.576 7.628 -27.215 1.00 88.25 189 GLU A O 1
ATOM 1546 N N . GLY A 1 190 ? -7.581 8.091 -28.119 1.00 91.12 190 GLY A N 1
ATOM 1547 C CA . GLY A 1 190 ? -7.711 9.554 -28.056 1.00 91.12 190 GLY A CA 1
ATOM 1548 C C . GLY A 1 190 ? -7.435 10.164 -26.679 1.00 91.12 190 GLY A C 1
ATOM 1549 O O . GLY A 1 190 ? -7.821 11.305 -26.428 1.00 91.12 190 GLY A O 1
ATOM 1550 N N . VAL A 1 191 ? -6.811 9.413 -25.767 1.00 94.06 191 VAL A N 1
ATOM 1551 C CA . VAL A 1 191 ? -6.437 9.881 -24.426 1.00 94.06 191 VAL A CA 1
ATOM 1552 C C . VAL A 1 191 ? -4.988 9.490 -24.140 1.00 94.06 191 VAL A C 1
ATOM 1554 O O . VAL A 1 191 ? -4.559 8.387 -24.480 1.00 94.06 191 VAL A O 1
ATOM 1557 N N . THR A 1 192 ? -4.217 10.380 -23.518 1.00 96.00 192 THR A N 1
ATOM 1558 C CA . THR A 1 192 ? -2.840 10.076 -23.097 1.00 96.00 192 THR A CA 1
ATOM 1559 C C . THR A 1 192 ? -2.812 9.372 -21.737 1.00 96.00 192 THR A C 1
ATOM 1561 O O . THR A 1 192 ? -3.762 9.449 -20.949 1.00 96.00 192 THR A O 1
ATOM 1564 N N . GLY A 1 193 ? -1.695 8.716 -21.407 1.00 94.38 193 GLY A N 1
ATOM 1565 C CA . GLY A 1 193 ? -1.496 8.168 -20.061 1.00 94.38 193 GLY A CA 1
ATOM 1566 C C . GLY A 1 193 ? -1.547 9.262 -18.985 1.00 94.38 193 GLY A C 1
ATOM 1567 O O . GLY A 1 193 ? -2.128 9.058 -17.919 1.00 94.38 193 GLY A O 1
ATOM 1568 N N . HIS A 1 194 ? -1.006 10.448 -19.281 1.00 95.75 194 HIS A N 1
ATOM 1569 C CA . HIS A 1 194 ? -1.069 11.614 -18.400 1.00 95.75 194 HIS A CA 1
ATOM 1570 C C . HIS A 1 194 ? -2.511 12.046 -18.097 1.00 95.75 194 HIS A C 1
ATOM 1572 O O . HIS A 1 194 ? -2.855 12.268 -16.934 1.00 95.75 194 HIS A O 1
ATOM 1578 N N . ASP A 1 195 ? -3.367 12.120 -19.118 1.00 95.62 195 ASP A N 1
ATOM 1579 C CA . ASP A 1 195 ? -4.771 12.500 -18.944 1.00 95.62 195 ASP A CA 1
ATOM 1580 C C . ASP A 1 195 ? -5.521 11.504 -18.056 1.00 95.62 195 ASP A C 1
ATOM 1582 O O . ASP A 1 195 ? -6.292 11.909 -17.184 1.00 95.62 195 ASP A O 1
ATOM 1586 N N . MET A 1 196 ? -5.275 10.205 -18.245 1.00 93.94 196 MET A N 1
ATOM 1587 C CA . MET A 1 196 ? -5.871 9.146 -17.427 1.00 93.94 196 MET A CA 1
ATOM 1588 C C . MET A 1 196 ? -5.446 9.247 -15.960 1.00 93.94 196 MET A C 1
ATOM 1590 O O . MET A 1 196 ? -6.299 9.265 -15.072 1.00 93.94 196 MET A O 1
ATOM 1594 N N . LEU A 1 197 ? -4.143 9.391 -15.705 1.00 94.31 197 LEU A N 1
ATOM 1595 C CA . LEU A 1 197 ? -3.607 9.565 -14.353 1.00 94.31 197 LEU A CA 1
ATOM 1596 C C . LEU A 1 197 ? -4.209 10.798 -13.670 1.00 94.31 197 LEU A C 1
ATOM 1598 O O . LEU A 1 197 ? -4.636 10.722 -12.519 1.00 94.31 197 LEU A O 1
ATOM 1602 N N . LYS A 1 198 ? -4.317 11.918 -14.395 1.00 93.88 198 LYS A N 1
ATOM 1603 C CA . LYS A 1 198 ? -4.906 13.158 -13.882 1.00 93.88 198 LYS A CA 1
ATOM 1604 C C . LYS A 1 198 ? -6.386 13.000 -13.533 1.00 93.88 198 LYS A C 1
ATOM 1606 O O . LYS A 1 198 ? -6.802 13.468 -12.477 1.00 93.88 198 LYS A O 1
ATOM 1611 N N . ARG A 1 199 ? -7.179 12.331 -14.381 1.00 92.19 199 ARG A N 1
ATOM 1612 C CA . ARG A 1 199 ? -8.611 12.062 -14.124 1.00 92.19 199 ARG A CA 1
ATOM 1613 C C . ARG A 1 199 ? -8.837 11.249 -12.849 1.00 92.19 199 ARG A C 1
ATOM 1615 O O . ARG A 1 199 ? -9.865 11.419 -12.210 1.00 92.19 199 ARG A O 1
ATOM 1622 N N . LYS A 1 200 ? -7.882 10.388 -12.497 1.00 88.38 200 LYS A N 1
ATOM 1623 C CA . LYS A 1 200 ? -7.920 9.501 -11.327 1.00 88.38 200 LYS A CA 1
ATOM 1624 C C . LYS A 1 200 ? -7.107 9.999 -10.134 1.00 88.38 200 LYS A C 1
ATOM 1626 O O . LYS A 1 200 ? -6.924 9.273 -9.160 1.00 88.38 200 LYS A O 1
ATOM 1631 N N . ASN A 1 201 ? -6.595 11.226 -10.218 1.00 88.88 201 ASN A N 1
ATOM 1632 C CA . ASN A 1 201 ? -5.743 11.824 -9.197 1.00 88.88 201 ASN A CA 1
ATOM 1633 C C . ASN A 1 201 ? -4.554 10.922 -8.788 1.00 88.88 201 ASN A C 1
ATOM 1635 O O . ASN A 1 201 ? -4.173 10.845 -7.621 1.00 88.88 201 ASN A O 1
ATOM 1639 N N . ILE A 1 202 ? -3.968 10.211 -9.757 1.00 91.50 202 ILE A N 1
ATOM 1640 C CA . ILE A 1 202 ? -2.816 9.330 -9.544 1.00 91.50 202 ILE A CA 1
ATOM 1641 C C . ILE A 1 202 ? -1.543 10.128 -9.796 1.00 91.50 202 ILE A C 1
ATOM 1643 O O . ILE A 1 202 ? -1.301 10.624 -10.898 1.00 91.50 202 ILE A O 1
ATOM 1647 N N . SER A 1 203 ? -0.692 10.224 -8.779 1.00 93.00 203 SER A N 1
ATOM 1648 C CA . SER A 1 203 ? 0.611 10.878 -8.904 1.00 93.00 203 SER A CA 1
ATOM 1649 C C . SER A 1 203 ? 1.649 9.893 -9.440 1.00 93.00 203 SER A C 1
ATOM 1651 O O . SER A 1 203 ? 2.008 8.940 -8.749 1.00 93.00 203 SER A O 1
ATOM 1653 N N . LEU A 1 204 ? 2.154 10.125 -10.655 1.00 94.69 204 LEU A N 1
ATOM 1654 C CA . LEU A 1 204 ? 3.228 9.325 -11.246 1.00 94.69 204 LEU A CA 1
ATOM 1655 C C . LEU A 1 204 ? 4.601 9.929 -10.940 1.00 94.69 204 LEU A C 1
ATOM 1657 O O . LEU A 1 204 ? 4.896 11.068 -11.297 1.00 94.69 204 LEU A O 1
ATOM 1661 N N . PHE A 1 205 ? 5.480 9.111 -10.375 1.00 94.06 205 PHE A N 1
ATOM 1662 C CA . PHE A 1 205 ? 6.881 9.431 -10.148 1.00 94.06 205 PHE A CA 1
ATOM 1663 C C . PHE A 1 205 ? 7.759 8.426 -10.884 1.00 94.06 205 PHE A C 1
ATOM 1665 O O . PHE A 1 205 ? 7.485 7.228 -10.911 1.00 94.06 205 PHE A O 1
ATOM 1672 N N . SER A 1 206 ? 8.844 8.900 -11.486 1.00 91.00 206 SER A N 1
ATOM 1673 C CA . SER A 1 206 ? 9.797 8.040 -12.189 1.00 91.00 206 SER A CA 1
ATOM 1674 C C . SER A 1 206 ? 11.214 8.382 -11.783 1.00 91.00 206 SER A C 1
ATOM 1676 O O . SER A 1 206 ? 11.606 9.546 -11.814 1.00 91.00 206 SER A O 1
ATOM 1678 N N . GLN A 1 207 ? 11.988 7.374 -11.386 1.00 90.19 207 GLN A N 1
ATOM 1679 C CA . GLN A 1 207 ? 13.359 7.561 -10.916 1.00 90.19 207 GLN A CA 1
ATOM 1680 C C . GLN A 1 207 ? 14.273 6.433 -11.368 1.00 90.19 207 GLN A C 1
ATOM 1682 O O . GLN A 1 207 ? 13.847 5.310 -11.625 1.00 90.19 207 GLN A O 1
ATOM 1687 N N . THR A 1 208 ? 15.572 6.714 -11.422 1.00 88.88 208 THR A N 1
ATOM 1688 C CA . THR A 1 208 ? 16.563 5.647 -11.557 1.00 88.88 208 THR A CA 1
ATOM 1689 C C . THR A 1 208 ? 16.868 5.017 -10.204 1.00 88.88 208 THR A C 1
ATOM 1691 O O . THR A 1 208 ? 16.770 5.658 -9.156 1.00 88.88 208 THR A O 1
ATOM 1694 N N . THR A 1 209 ? 17.316 3.764 -10.218 1.00 86.38 209 THR A N 1
ATOM 1695 C CA . THR A 1 209 ? 17.711 3.021 -9.004 1.00 86.38 209 THR A CA 1
ATOM 1696 C C . THR A 1 209 ? 18.713 3.722 -8.081 1.00 86.38 209 THR A C 1
ATOM 1698 O O . THR A 1 209 ? 18.763 3.374 -6.900 1.00 86.38 209 THR A O 1
ATOM 1701 N N . THR A 1 210 ? 19.502 4.683 -8.576 1.00 83.62 210 THR A N 1
ATOM 1702 C CA . THR A 1 210 ? 20.445 5.455 -7.746 1.00 83.62 210 THR A CA 1
ATOM 1703 C C . THR A 1 210 ? 19.720 6.365 -6.758 1.00 83.62 210 THR A C 1
ATOM 1705 O O . THR A 1 210 ? 20.084 6.379 -5.587 1.00 83.62 210 THR A O 1
ATOM 1708 N N . ASN A 1 211 ? 18.683 7.076 -7.214 1.00 84.50 211 ASN A N 1
ATOM 1709 C CA . ASN A 1 211 ? 18.000 8.108 -6.424 1.00 84.50 211 ASN A CA 1
ATOM 1710 C C . ASN A 1 211 ? 16.614 7.670 -5.937 1.00 84.50 211 ASN A C 1
ATOM 1712 O O . ASN A 1 211 ? 16.055 8.300 -5.044 1.00 84.50 211 ASN A O 1
ATOM 1716 N N . ALA A 1 212 ? 16.059 6.591 -6.500 1.00 89.94 212 ALA A N 1
ATOM 1717 C CA . ALA A 1 212 ? 14.685 6.168 -6.245 1.00 89.94 212 ALA A CA 1
ATOM 1718 C C . ALA A 1 212 ? 14.363 6.044 -4.754 1.00 89.94 212 ALA A C 1
ATOM 1720 O O . ALA A 1 212 ? 13.357 6.582 -4.310 1.00 89.94 212 ALA A O 1
ATOM 1721 N N . SER A 1 213 ? 15.226 5.398 -3.962 1.00 92.56 213 SER A N 1
ATOM 1722 C CA . SER A 1 213 ? 14.949 5.231 -2.532 1.00 92.56 213 SER A CA 1
ATOM 1723 C C . SER A 1 213 ? 14.922 6.546 -1.759 1.00 92.56 213 SER A C 1
ATOM 1725 O O . SER A 1 213 ? 14.202 6.625 -0.780 1.00 92.56 213 SER A O 1
ATOM 1727 N N . ASP A 1 214 ? 15.708 7.549 -2.153 1.00 91.38 214 ASP A N 1
ATOM 1728 C CA . ASP A 1 214 ? 15.707 8.850 -1.479 1.00 91.38 214 ASP A CA 1
ATOM 1729 C C . ASP A 1 214 ? 14.446 9.635 -1.837 1.00 91.38 214 ASP A C 1
ATOM 1731 O O . ASP A 1 214 ? 13.708 10.045 -0.950 1.00 91.38 214 ASP A O 1
ATOM 1735 N N . VAL A 1 215 ? 14.135 9.731 -3.131 1.00 91.00 215 VAL A N 1
ATOM 1736 C CA . VAL A 1 215 ? 12.947 10.445 -3.623 1.00 91.00 215 VAL A CA 1
ATOM 1737 C C . VAL A 1 215 ? 11.650 9.830 -3.093 1.00 91.00 215 VAL A C 1
ATOM 1739 O O . VAL A 1 215 ? 10.777 10.559 -2.634 1.00 91.00 215 VAL A O 1
ATOM 1742 N N . ILE A 1 216 ? 11.530 8.497 -3.113 1.00 94.31 216 ILE A N 1
ATOM 1743 C CA . ILE A 1 216 ? 10.353 7.801 -2.574 1.00 94.31 216 ILE A CA 1
ATOM 1744 C C . ILE A 1 216 ? 10.182 8.117 -1.085 1.00 94.31 216 ILE A C 1
ATOM 1746 O O . ILE A 1 216 ? 9.072 8.383 -0.642 1.00 94.31 216 ILE A O 1
ATOM 1750 N N . VAL A 1 217 ? 11.272 8.117 -0.311 1.00 93.69 217 VAL A N 1
ATOM 1751 C CA . VAL A 1 217 ? 11.222 8.400 1.129 1.00 93.69 217 VAL A CA 1
ATOM 1752 C C . VAL A 1 217 ? 10.788 9.837 1.401 1.00 93.69 217 VAL A C 1
ATOM 1754 O O . VAL A 1 217 ? 9.932 10.026 2.258 1.00 93.69 217 VAL A O 1
ATOM 1757 N N . GLU A 1 218 ? 11.329 10.828 0.685 1.00 92.56 218 GLU A N 1
ATOM 1758 C CA . GLU A 1 218 ? 10.911 12.229 0.859 1.00 92.56 218 GLU A CA 1
ATOM 1759 C C . GLU A 1 218 ? 9.420 12.412 0.552 1.00 92.56 218 GLU A C 1
ATOM 1761 O O . GLU A 1 218 ? 8.708 13.025 1.338 1.00 92.56 218 GLU A O 1
ATOM 1766 N N . LEU A 1 219 ? 8.924 11.819 -0.539 1.00 90.88 219 LEU A N 1
ATOM 1767 C CA . LEU A 1 219 ? 7.514 11.927 -0.929 1.00 90.88 219 LEU A CA 1
ATOM 1768 C C . LEU A 1 219 ? 6.575 11.203 0.038 1.00 90.88 219 LEU A C 1
ATOM 1770 O O . LEU A 1 219 ? 5.477 11.686 0.310 1.00 90.88 219 LEU A O 1
ATOM 1774 N N . ILE A 1 220 ? 6.996 10.050 0.570 1.00 89.69 220 ILE A N 1
ATOM 1775 C CA . ILE A 1 220 ? 6.268 9.380 1.651 1.00 89.69 220 ILE A CA 1
ATOM 1776 C C . ILE A 1 220 ? 6.208 10.305 2.866 1.00 89.69 220 ILE A C 1
ATOM 1778 O O . ILE A 1 220 ? 5.127 10.502 3.407 1.00 89.69 220 ILE A O 1
ATOM 1782 N N . GLN A 1 221 ? 7.331 10.898 3.284 1.00 86.50 221 GLN A N 1
ATOM 1783 C CA . GLN A 1 221 ? 7.345 11.808 4.429 1.00 86.50 221 GLN A CA 1
ATOM 1784 C C . GLN A 1 221 ? 6.441 13.017 4.201 1.00 86.50 221 GLN A C 1
ATOM 1786 O O . GLN A 1 221 ? 5.600 13.299 5.046 1.00 86.50 221 GLN A O 1
ATOM 1791 N N . GLU A 1 222 ? 6.557 13.688 3.059 1.00 85.00 222 GLU A N 1
ATOM 1792 C CA . GLU A 1 222 ? 5.703 14.823 2.711 1.00 85.00 222 GLU A CA 1
ATOM 1793 C C . GLU A 1 222 ? 4.219 14.455 2.831 1.00 85.00 222 GLU A C 1
ATOM 1795 O O . GLU A 1 222 ? 3.490 15.130 3.554 1.00 85.00 222 GLU A O 1
ATOM 1800 N N . LYS A 1 223 ? 3.801 13.323 2.245 1.00 79.12 223 LYS A N 1
ATOM 1801 C CA . LYS A 1 223 ? 2.417 12.833 2.350 1.00 79.12 223 LYS A CA 1
ATOM 1802 C C . LYS A 1 223 ? 2.008 12.431 3.772 1.00 79.12 223 LYS A C 1
ATOM 1804 O O . LYS A 1 223 ? 0.856 12.631 4.150 1.00 79.12 223 LYS A O 1
ATOM 1809 N N . MET A 1 224 ? 2.923 11.884 4.575 1.00 73.50 224 MET A N 1
ATOM 1810 C CA . MET A 1 224 ? 2.653 11.558 5.983 1.00 73.50 224 MET A CA 1
ATOM 1811 C C . MET A 1 224 ? 2.374 12.805 6.828 1.00 73.50 224 MET A C 1
ATOM 1813 O O . MET A 1 224 ? 1.595 12.724 7.773 1.00 73.50 224 MET A O 1
ATOM 1817 N N . PHE A 1 225 ? 3.028 13.932 6.529 1.00 62.88 225 PHE A N 1
ATOM 1818 C CA . PHE A 1 225 ? 2.951 15.159 7.331 1.00 62.88 225 PHE A CA 1
ATOM 1819 C C . PHE A 1 225 ? 2.020 16.228 6.740 1.00 62.88 225 PHE A C 1
ATOM 1821 O O . PHE A 1 225 ? 1.680 17.179 7.437 1.00 62.88 225 PHE A O 1
ATOM 1828 N N . SER A 1 226 ? 1.582 16.084 5.486 1.00 57.16 226 SER A N 1
ATOM 1829 C CA . SER A 1 226 ? 0.605 16.983 4.862 1.00 57.16 226 SER A CA 1
ATOM 1830 C C . SER A 1 226 ? -0.839 16.682 5.271 1.00 57.16 226 SER A C 1
ATOM 1832 O O . SER A 1 226 ? -1.700 17.551 5.169 1.00 57.16 226 SER A O 1
ATOM 1834 N N . ASN A 1 227 ? -1.118 15.464 5.743 1.00 51.88 227 ASN A N 1
ATOM 1835 C CA . ASN A 1 227 ? -2.457 15.035 6.137 1.00 51.88 227 ASN A CA 1
ATOM 1836 C C . ASN A 1 227 ? -2.756 15.397 7.601 1.00 51.88 227 ASN A C 1
ATOM 1838 O O . ASN A 1 227 ? -2.913 14.519 8.449 1.00 51.88 227 ASN A O 1
ATOM 1842 N N . HIS A 1 228 ? -2.900 16.691 7.898 1.00 47.31 228 HIS A N 1
ATOM 1843 C CA . HIS A 1 228 ? -3.753 17.107 9.013 1.00 47.31 228 HIS A CA 1
ATOM 1844 C C . HIS A 1 228 ? -5.200 16.784 8.622 1.00 47.31 228 HIS A C 1
ATOM 1846 O O . HIS A 1 228 ? -5.895 17.601 8.027 1.00 47.31 228 HIS A O 1
ATOM 1852 N N . LYS A 1 229 ? -5.625 15.540 8.862 1.00 56.88 229 LYS A N 1
ATOM 1853 C CA . LYS A 1 229 ? -7.019 15.146 8.673 1.00 56.88 229 LYS A CA 1
ATOM 1854 C C . LYS A 1 229 ? -7.825 15.773 9.808 1.00 56.88 229 LYS A C 1
ATOM 1856 O O . LYS A 1 229 ? -7.650 15.376 10.952 1.00 56.88 229 LYS A O 1
ATOM 1861 N N . ASP A 1 230 ? -8.684 16.737 9.494 1.00 59.41 230 ASP A N 1
ATOM 1862 C CA . ASP A 1 230 ? -9.700 17.226 10.427 1.00 59.41 230 ASP A CA 1
ATOM 1863 C C . ASP A 1 230 ? -10.707 16.094 10.647 1.00 59.41 230 ASP A C 1
ATOM 1865 O O . ASP A 1 230 ? -11.485 15.760 9.755 1.00 59.41 230 ASP A O 1
ATOM 1869 N N . TRP A 1 231 ? -10.582 15.364 11.752 1.00 66.31 231 TRP A N 1
ATOM 1870 C CA . TRP A 1 231 ? -11.361 14.151 11.992 1.00 66.31 231 TRP A CA 1
ATOM 1871 C C . TRP A 1 231 ? -12.830 14.421 12.331 1.00 66.31 231 TRP A C 1
ATOM 1873 O O . TRP A 1 231 ? -13.628 13.489 12.256 1.00 66.31 231 TRP A O 1
ATOM 1883 N N . CYS A 1 232 ? -13.199 15.671 12.600 1.00 62.47 232 CYS A N 1
ATOM 1884 C CA . CYS A 1 232 ? -14.559 16.059 12.970 1.00 62.47 232 CYS A CA 1
ATOM 1885 C C . CYS A 1 232 ? -15.455 16.398 11.764 1.00 62.47 232 CYS A C 1
ATOM 1887 O O . CYS A 1 232 ? -16.634 16.697 11.941 1.00 62.47 232 CYS A O 1
ATOM 1889 N N . ASP A 1 233 ? -14.935 16.338 10.533 1.00 73.38 233 ASP A N 1
ATOM 1890 C CA . ASP A 1 233 ? -15.743 16.526 9.323 1.00 73.38 233 ASP A CA 1
ATOM 1891 C C . ASP A 1 233 ? -16.648 15.310 9.060 1.00 73.38 233 ASP A C 1
ATOM 1893 O O . ASP A 1 233 ? -16.245 14.336 8.417 1.00 73.38 233 ASP A O 1
ATOM 1897 N N . TRP A 1 234 ? -17.874 15.357 9.587 1.00 68.12 234 TRP A N 1
ATOM 1898 C CA . TRP A 1 234 ? -18.844 14.262 9.520 1.00 68.12 234 TRP A CA 1
ATOM 1899 C C . TRP A 1 234 ? -19.250 13.879 8.084 1.00 68.12 234 TRP A C 1
ATOM 1901 O O . TRP A 1 234 ? -19.573 12.716 7.841 1.00 68.12 234 TRP A O 1
ATOM 1911 N N . GLU A 1 235 ? -19.182 14.807 7.119 1.00 68.06 235 GLU A N 1
ATOM 1912 C CA . GLU A 1 235 ? -19.528 14.556 5.708 1.00 68.06 235 GLU A CA 1
ATOM 1913 C C . GLU A 1 235 ? -18.492 13.668 5.003 1.00 68.06 235 GLU A C 1
ATOM 1915 O O . GLU A 1 235 ? -18.769 13.058 3.966 1.00 68.06 235 GLU A O 1
ATOM 1920 N N . ALA A 1 236 ? -17.295 13.549 5.581 1.00 71.69 236 ALA A N 1
ATOM 1921 C CA . ALA A 1 236 ? -16.245 12.689 5.063 1.00 71.69 236 ALA A CA 1
ATOM 1922 C C . ALA A 1 236 ? -16.481 11.200 5.363 1.00 71.69 236 ALA A C 1
ATOM 1924 O O . ALA A 1 236 ? -15.728 10.377 4.853 1.00 71.69 236 ALA A O 1
ATOM 1925 N N . TYR A 1 237 ? -17.494 10.819 6.143 1.00 79.75 237 TYR A N 1
ATOM 1926 C CA . TYR A 1 237 ? -17.709 9.437 6.581 1.00 79.75 237 TYR A CA 1
ATOM 1927 C C . TYR A 1 237 ? -18.872 8.757 5.842 1.00 79.75 237 TYR A C 1
ATOM 1929 O O . TYR A 1 237 ? -19.895 9.364 5.537 1.00 79.75 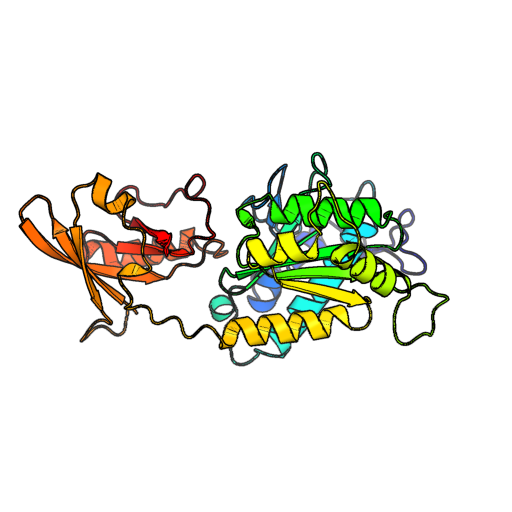237 TYR A O 1
ATOM 1937 N N . ASP A 1 238 ? -18.717 7.465 5.567 1.00 82.00 238 ASP A N 1
ATOM 1938 C CA . ASP A 1 238 ? -19.749 6.576 5.045 1.00 82.00 238 ASP A CA 1
ATOM 1939 C C . ASP A 1 238 ? -20.319 5.718 6.183 1.00 82.00 238 ASP A C 1
ATOM 1941 O O . ASP A 1 238 ? -19.694 4.760 6.646 1.00 82.00 238 ASP A O 1
ATOM 1945 N N . PHE A 1 239 ? -21.526 6.079 6.623 1.00 82.19 239 PHE A N 1
ATOM 1946 C CA . PHE A 1 239 ? -22.265 5.408 7.696 1.00 82.19 239 PHE A CA 1
ATOM 1947 C C . PHE A 1 239 ? -23.240 4.339 7.194 1.00 82.19 239 PHE A C 1
ATOM 1949 O O . PHE A 1 239 ? -24.106 3.901 7.954 1.00 82.19 239 PHE A O 1
ATOM 1956 N N . SER A 1 240 ? -23.135 3.915 5.930 1.00 80.50 240 SER A N 1
ATOM 1957 C CA . SER A 1 240 ? -24.077 2.962 5.330 1.00 80.50 240 SER A CA 1
ATOM 1958 C C . SER A 1 240 ? -24.212 1.664 6.134 1.00 80.50 240 SER A C 1
ATOM 1960 O O . SER A 1 240 ? -25.292 1.084 6.169 1.00 80.50 240 SER A O 1
ATOM 1962 N N . GLU A 1 241 ? -23.153 1.209 6.812 1.00 76.25 241 GLU A N 1
ATOM 1963 C CA . GLU A 1 241 ? -23.207 0.017 7.671 1.00 76.25 241 GLU A CA 1
ATOM 1964 C C . GLU A 1 241 ? -23.993 0.246 8.970 1.00 76.25 241 GLU A C 1
ATOM 1966 O O . GLU A 1 241 ? -24.763 -0.625 9.366 1.00 76.25 241 GLU A O 1
ATOM 1971 N N . LEU A 1 242 ? -23.877 1.420 9.602 1.00 76.88 242 LEU A N 1
ATOM 1972 C CA . LEU A 1 242 ? -24.657 1.753 10.805 1.00 76.88 242 LEU A CA 1
ATOM 1973 C C . LEU A 1 242 ? -26.145 1.905 10.473 1.00 76.88 242 LEU A C 1
ATOM 1975 O O . LEU A 1 242 ? -27.005 1.487 11.244 1.00 76.88 242 LEU A O 1
ATOM 1979 N N . GLN A 1 243 ? -26.459 2.422 9.284 1.00 73.81 243 GLN A N 1
ATOM 1980 C CA . GLN A 1 243 ? -27.843 2.533 8.822 1.00 73.81 243 GLN A CA 1
ATOM 1981 C C . GLN A 1 243 ? -28.525 1.169 8.630 1.00 73.81 243 GLN A C 1
ATOM 1983 O O . GLN A 1 243 ? -29.749 1.101 8.662 1.00 73.81 243 GLN A O 1
ATOM 1988 N N . LYS A 1 244 ? -27.775 0.067 8.459 1.00 75.88 244 LYS A N 1
ATOM 1989 C CA . LYS A 1 244 ? -28.358 -1.287 8.350 1.00 75.88 244 LYS A CA 1
ATOM 1990 C C . LYS A 1 244 ? -28.929 -1.810 9.667 1.00 75.88 244 LYS A C 1
ATOM 1992 O O . LYS A 1 244 ? -29.711 -2.757 9.633 1.00 75.88 244 LYS A O 1
ATOM 1997 N N . ILE A 1 245 ? -28.526 -1.223 10.792 1.00 78.75 245 ILE A N 1
ATOM 1998 C CA . ILE A 1 245 ? -29.011 -1.552 12.137 1.00 78.75 245 ILE A CA 1
ATOM 1999 C C . ILE A 1 245 ? -29.837 -0.403 12.739 1.00 78.75 245 ILE A C 1
ATOM 2001 O O . ILE A 1 245 ? -29.953 -0.302 13.953 1.00 78.75 245 ILE A O 1
ATOM 2005 N N . ASP A 1 246 ? -30.398 0.466 11.885 1.00 80.06 246 ASP A N 1
ATOM 2006 C CA . ASP A 1 246 ? -31.257 1.604 12.252 1.00 80.06 246 ASP A CA 1
ATOM 2007 C C . ASP A 1 246 ? -30.589 2.662 13.152 1.00 80.06 246 ASP A C 1
ATOM 2009 O O . ASP A 1 246 ? -31.259 3.424 13.847 1.00 80.06 246 ASP A O 1
ATOM 2013 N N . TYR A 1 247 ? -29.258 2.752 13.121 1.00 86.88 247 TYR A N 1
ATOM 2014 C CA . TYR A 1 247 ? -28.503 3.749 13.879 1.00 86.88 247 TYR A CA 1
ATOM 2015 C C . TYR A 1 247 ? -28.232 4.983 13.012 1.00 86.88 247 TYR A C 1
ATOM 2017 O O . TYR A 1 247 ? -27.711 4.878 11.897 1.00 86.88 247 TYR A O 1
ATOM 2025 N N . LEU A 1 248 ? -28.553 6.173 13.533 1.00 85.00 248 LEU A N 1
ATOM 2026 C CA . LEU A 1 248 ? -28.354 7.445 12.838 1.00 85.00 248 LEU A CA 1
ATOM 2027 C C . LEU A 1 248 ? -27.336 8.322 13.569 1.00 85.00 248 LEU A C 1
ATOM 2029 O O . LEU A 1 248 ? -27.608 8.854 14.644 1.00 85.00 248 LEU A O 1
ATOM 2033 N N . VAL A 1 249 ? -26.171 8.519 12.951 1.00 85.62 249 VAL A N 1
ATOM 2034 C CA . VAL A 1 249 ? -25.129 9.412 13.476 1.00 85.62 249 VAL A CA 1
ATOM 2035 C C . VAL A 1 249 ? -25.592 10.867 13.384 1.00 85.62 249 VAL A C 1
ATOM 2037 O O . VAL A 1 249 ? -26.035 11.319 12.326 1.00 85.62 249 VAL A O 1
ATOM 2040 N N . LYS A 1 250 ? -25.513 11.592 14.502 1.00 87.31 250 LYS A N 1
ATOM 2041 C CA . LYS A 1 250 ? -25.927 12.998 14.631 1.00 87.31 250 LYS A CA 1
ATOM 2042 C C . LYS A 1 250 ? -24.746 13.955 14.699 1.00 87.31 250 LYS A C 1
ATOM 2044 O O . LYS A 1 250 ? -24.846 15.064 14.183 1.00 87.31 250 LYS A O 1
ATOM 2049 N N . GLU A 1 251 ? -23.662 13.532 15.337 1.00 87.25 251 GLU A N 1
ATOM 2050 C CA . GLU A 1 251 ? -22.499 14.371 15.608 1.00 87.25 251 GLU A CA 1
ATOM 2051 C C . GLU A 1 251 ? -21.238 13.511 15.726 1.00 87.25 251 GLU A C 1
ATOM 2053 O O . GLU A 1 251 ? -21.309 12.382 16.217 1.00 87.25 251 GLU A O 1
ATOM 2058 N N . ILE A 1 252 ? -20.104 14.055 15.274 1.00 86.62 252 ILE A N 1
ATOM 2059 C CA . ILE A 1 252 ? -18.759 13.551 15.565 1.00 86.62 252 ILE A CA 1
ATOM 2060 C C . ILE A 1 252 ? -17.988 14.686 16.229 1.00 86.62 252 ILE A C 1
ATOM 2062 O O . ILE A 1 252 ? -17.958 15.801 15.703 1.00 86.62 252 ILE A O 1
ATOM 2066 N N . SER A 1 253 ? -17.335 14.392 17.345 1.00 83.81 253 SER A N 1
ATOM 2067 C CA . SER A 1 253 ? -16.558 15.369 18.105 1.00 83.81 253 SER A CA 1
ATOM 2068 C C . SER A 1 253 ? -15.292 14.75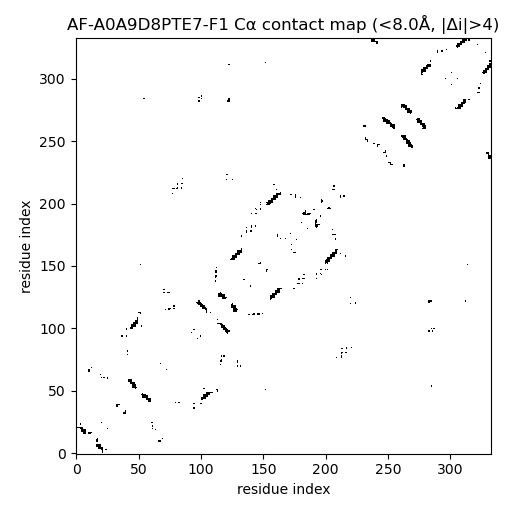4 18.691 1.00 83.81 253 SER A C 1
ATOM 2070 O O . SER A 1 253 ? -15.187 13.538 18.851 1.00 83.81 253 SER A O 1
ATOM 2072 N N . GLU A 1 254 ? -14.330 15.604 19.046 1.00 80.69 254 GLU A N 1
ATOM 2073 C CA . GLU A 1 254 ? -13.290 15.218 20.001 1.00 80.69 254 GLU A CA 1
ATOM 2074 C C . GLU A 1 254 ? -13.951 15.058 21.383 1.00 80.69 254 GLU A C 1
ATOM 2076 O O . GLU A 1 254 ? -14.746 15.923 21.770 1.00 80.69 254 GLU A O 1
ATOM 2081 N N . PRO A 1 255 ? -13.677 13.972 22.126 1.00 69.44 255 PRO A N 1
ATOM 2082 C CA . PRO A 1 255 ? -14.298 13.762 23.425 1.00 69.44 255 PRO A CA 1
ATOM 2083 C C . PRO A 1 255 ? -13.899 14.879 24.394 1.00 69.44 255 PRO A C 1
ATOM 2085 O O . PRO A 1 255 ? -12.729 15.243 24.509 1.00 69.44 255 PRO A O 1
ATOM 2088 N N . LEU A 1 256 ? -14.892 15.430 25.096 1.00 56.56 256 LEU A N 1
ATOM 2089 C CA . LEU A 1 256 ? -14.706 16.586 25.980 1.00 56.56 256 LEU A CA 1
ATOM 2090 C C . LEU A 1 256 ? -13.843 16.266 27.213 1.00 56.56 256 LEU A C 1
ATOM 2092 O O . LEU A 1 256 ? -13.153 17.158 27.703 1.00 56.56 256 LEU A O 1
ATOM 2096 N N . ASP A 1 257 ? -13.872 15.014 27.690 1.00 58.00 257 ASP A N 1
ATOM 2097 C CA . ASP A 1 257 ? -13.327 14.606 28.996 1.00 58.00 257 ASP A CA 1
ATOM 2098 C C . ASP A 1 257 ? -12.575 13.252 28.992 1.00 58.00 257 ASP A C 1
ATOM 2100 O O . ASP A 1 257 ? -12.214 12.760 30.063 1.00 58.00 257 ASP A O 1
ATOM 2104 N N . ASP A 1 258 ? -12.318 12.637 27.828 1.00 58.34 258 ASP A N 1
ATOM 2105 C CA . ASP A 1 258 ? -11.668 11.316 27.745 1.00 58.34 258 ASP A CA 1
ATOM 2106 C C . ASP A 1 258 ? -10.330 11.385 26.990 1.00 58.34 258 ASP A C 1
ATOM 2108 O O . ASP A 1 258 ? -10.281 11.665 25.794 1.00 58.34 258 ASP A O 1
ATOM 2112 N N . ASP A 1 259 ? -9.226 11.118 27.690 1.00 63.69 259 ASP A N 1
ATOM 2113 C CA . ASP A 1 259 ? -7.879 11.040 27.118 1.00 63.69 259 ASP A CA 1
ATOM 2114 C C . ASP A 1 259 ? -7.600 9.698 26.417 1.00 63.69 259 ASP A C 1
ATOM 2116 O O . ASP A 1 259 ? -6.544 9.527 25.796 1.00 63.69 259 ASP A O 1
ATOM 2120 N N . LYS A 1 260 ? -8.541 8.745 26.482 1.00 73.25 260 LYS A N 1
ATOM 2121 C CA . LYS A 1 260 ? -8.381 7.399 25.915 1.00 73.25 260 LYS A CA 1
ATOM 2122 C C . LYS A 1 260 ? -8.756 7.305 24.440 1.00 73.25 260 LYS A C 1
ATOM 2124 O O . LYS A 1 260 ? -8.167 6.493 23.723 1.00 73.25 260 LYS A O 1
ATOM 2129 N N . PHE A 1 261 ? -9.707 8.114 23.975 1.00 80.00 261 PHE A N 1
ATOM 2130 C CA . PHE A 1 261 ? -10.195 8.078 22.595 1.00 80.00 261 PHE A CA 1
ATOM 2131 C C . PHE A 1 261 ? -9.981 9.410 21.891 1.00 80.00 261 PHE A C 1
ATOM 2133 O O . PHE A 1 261 ? -10.033 10.472 22.493 1.00 80.00 261 PHE A O 1
ATOM 2140 N N . GLN A 1 262 ? -9.721 9.351 20.585 1.00 73.88 262 GLN A N 1
ATOM 2141 C CA . GLN A 1 262 ? -9.504 10.559 19.783 1.00 73.88 262 GLN A CA 1
ATOM 2142 C C . GLN A 1 262 ? -10.816 11.200 19.330 1.00 73.88 262 GLN A C 1
ATOM 2144 O O . GLN A 1 262 ? -10.841 12.388 19.034 1.00 73.88 262 GLN A O 1
ATOM 2149 N N . LEU A 1 263 ? -11.881 10.405 19.222 1.00 85.50 263 LEU A N 1
ATOM 2150 C CA . LEU A 1 263 ? -13.151 10.799 18.629 1.00 85.50 263 LEU A CA 1
ATOM 2151 C C . LEU A 1 263 ? -14.300 10.080 19.333 1.00 85.50 263 LEU A C 1
ATOM 2153 O O . LEU A 1 263 ? -14.150 8.938 19.777 1.00 85.50 263 LEU A O 1
ATOM 2157 N N . SER A 1 264 ? -15.461 10.718 19.345 1.00 88.19 264 SER A N 1
ATOM 2158 C CA . SER A 1 264 ? -16.736 10.113 19.708 1.00 88.19 264 SER A CA 1
ATOM 2159 C C . SER A 1 264 ? -17.802 10.440 18.665 1.00 88.19 264 SER A C 1
ATOM 2161 O O . SER A 1 264 ? -17.734 11.464 17.981 1.00 88.19 264 SER A O 1
ATOM 2163 N N . ALA A 1 265 ? -18.776 9.542 18.521 1.00 89.31 265 ALA A N 1
ATOM 2164 C CA . ALA A 1 265 ? -19.985 9.779 17.743 1.00 89.31 265 ALA A CA 1
ATOM 2165 C C . ALA A 1 265 ? -21.211 9.729 18.644 1.00 89.31 265 ALA A C 1
ATOM 2167 O O . ALA A 1 265 ? -21.399 8.770 19.395 1.00 89.31 265 ALA A O 1
ATOM 2168 N N . VAL A 1 266 ? -22.088 10.717 18.486 1.00 90.31 266 VAL A N 1
ATOM 2169 C CA . VAL A 1 266 ? -23.436 10.685 19.052 1.00 90.31 266 VAL A CA 1
ATOM 2170 C C . VAL A 1 266 ? -24.362 10.027 18.039 1.00 90.31 266 VAL A C 1
ATOM 2172 O O . VAL A 1 266 ? -24.522 10.504 16.911 1.00 90.31 266 VAL A O 1
ATOM 2175 N N . VAL A 1 267 ? -24.974 8.922 18.445 1.00 89.56 267 VAL A N 1
ATOM 2176 C CA . VAL A 1 267 ? -25.832 8.079 17.617 1.00 89.56 267 VAL A CA 1
ATOM 2177 C C . VAL A 1 267 ? -27.233 8.041 18.212 1.00 89.56 267 VAL A C 1
ATOM 2179 O O . VAL A 1 267 ? -27.408 7.803 19.404 1.00 89.56 267 VAL A O 1
ATOM 2182 N N . GLU A 1 268 ? -28.235 8.276 17.371 1.00 90.62 268 GLU A N 1
ATOM 2183 C CA . GLU A 1 268 ? -29.639 8.024 17.687 1.00 90.62 268 GLU A CA 1
ATOM 2184 C C . GLU A 1 268 ? -29.977 6.571 17.340 1.00 90.62 268 GLU A C 1
ATOM 2186 O O . GLU A 1 268 ? -29.774 6.143 16.200 1.00 90.62 268 GLU A O 1
ATOM 2191 N N . THR A 1 269 ? -30.456 5.820 18.330 1.00 87.06 269 THR A N 1
ATOM 2192 C CA . THR A 1 269 ? -30.882 4.423 18.186 1.00 87.06 269 THR A CA 1
ATOM 2193 C C . THR A 1 269 ? -32.305 4.316 17.628 1.00 87.06 269 THR A C 1
ATOM 2195 O O . THR A 1 269 ? -33.058 5.292 17.578 1.00 87.06 269 THR A O 1
ATOM 2198 N N . ASP A 1 270 ? -32.723 3.095 17.291 1.00 83.56 270 ASP A N 1
ATOM 2199 C CA . ASP A 1 270 ? -34.098 2.749 16.899 1.00 83.56 270 ASP A CA 1
ATOM 2200 C C . ASP A 1 270 ? -35.156 3.102 17.969 1.00 83.56 270 ASP A C 1
ATOM 2202 O O . ASP A 1 270 ? -36.316 3.389 17.657 1.00 83.56 270 ASP A O 1
ATOM 2206 N N . SER A 1 271 ? -34.747 3.127 19.240 1.00 87.75 271 SER A N 1
ATOM 2207 C CA . SER A 1 271 ? -35.545 3.559 20.390 1.00 87.75 271 SER A CA 1
ATOM 2208 C C . SER A 1 271 ? -35.619 5.081 20.582 1.00 87.75 271 SER A C 1
ATOM 2210 O O . SER A 1 271 ? -36.273 5.525 21.528 1.00 87.75 271 SER A O 1
ATOM 2212 N N . TRP A 1 272 ? -35.020 5.880 19.688 1.00 86.81 272 TRP A N 1
ATOM 2213 C CA . TRP A 1 272 ? -34.884 7.343 19.800 1.00 86.81 272 TRP A CA 1
ATOM 2214 C C . TRP A 1 272 ? -34.038 7.796 20.998 1.00 86.81 272 TRP A C 1
ATOM 2216 O O . TRP A 1 272 ? -34.186 8.918 21.489 1.00 86.81 272 TRP A O 1
ATOM 2226 N N . GLU A 1 273 ? -33.160 6.924 21.493 1.00 90.75 273 GLU A N 1
ATOM 2227 C CA . GLU A 1 273 ? -32.198 7.264 22.535 1.00 90.75 273 GLU A CA 1
ATOM 2228 C C . GLU A 1 273 ? -30.906 7.772 21.895 1.00 90.75 273 GLU A C 1
ATOM 2230 O O . GLU A 1 273 ? -30.431 7.230 20.899 1.00 90.75 273 GLU A O 1
ATOM 2235 N N . LEU A 1 274 ? -30.326 8.821 22.477 1.00 91.00 274 LEU A N 1
ATOM 2236 C CA . LEU A 1 274 ? -29.003 9.296 22.089 1.00 91.00 274 LEU A CA 1
ATOM 2237 C C . LEU A 1 274 ? -27.956 8.572 22.928 1.00 91.00 274 LEU A C 1
ATOM 2239 O O . LEU A 1 274 ? -27.978 8.655 24.158 1.00 91.00 274 LEU A O 1
ATOM 2243 N N . LYS A 1 275 ? -27.039 7.884 22.255 1.00 89.81 275 LYS A N 1
ATOM 2244 C CA . LYS A 1 275 ? -25.887 7.220 22.861 1.00 89.81 275 LYS A CA 1
ATOM 2245 C C . LYS A 1 275 ? -24.604 7.775 22.268 1.00 89.81 275 LYS A C 1
ATOM 2247 O O . LYS A 1 275 ? -24.551 8.109 21.089 1.00 89.81 275 LYS A O 1
ATOM 2252 N N . GLU A 1 276 ? -23.575 7.863 23.094 1.00 89.69 276 GLU A N 1
ATOM 2253 C CA . GLU A 1 276 ? -22.236 8.235 22.658 1.00 89.69 276 GLU A CA 1
ATOM 2254 C C . GLU A 1 276 ? -21.383 6.973 22.553 1.00 89.69 276 GLU A C 1
ATOM 2256 O O . GLU A 1 276 ? -21.313 6.184 23.498 1.00 89.69 276 GLU A O 1
ATOM 2261 N N . TYR A 1 277 ? -20.759 6.775 21.395 1.00 90.75 277 TYR A N 1
ATOM 2262 C CA . TYR A 1 277 ? -19.850 5.661 21.161 1.00 90.75 277 TYR A CA 1
ATOM 2263 C C . TYR A 1 277 ? -18.458 6.171 20.796 1.00 90.75 277 TYR A C 1
ATOM 2265 O O . TYR A 1 277 ? -18.331 7.069 19.955 1.00 90.75 277 TYR A O 1
ATOM 2273 N N . PRO A 1 278 ? -17.397 5.586 21.377 1.00 90.81 278 PRO A N 1
ATOM 2274 C CA . PRO A 1 278 ? -16.038 5.944 21.023 1.00 90.81 278 PRO A CA 1
ATOM 2275 C C . PRO A 1 278 ? -15.750 5.508 19.586 1.00 90.81 278 PRO A C 1
ATOM 2277 O O . PRO A 1 278 ? -16.118 4.410 19.146 1.00 90.81 278 PRO A O 1
ATOM 2280 N N . MET A 1 279 ? -15.063 6.382 18.860 1.00 88.19 279 MET A N 1
ATOM 2281 C CA . MET A 1 279 ? -14.601 6.132 17.505 1.00 88.19 279 MET A CA 1
ATOM 2282 C C . MET A 1 279 ? -13.086 5.954 17.511 1.00 88.19 279 MET A C 1
ATOM 2284 O O . MET A 1 279 ? -12.334 6.807 17.984 1.00 88.19 279 MET A O 1
ATOM 2288 N N . VAL A 1 280 ? -12.627 4.844 16.942 1.00 85.44 280 VAL A N 1
ATOM 2289 C CA . VAL A 1 280 ? -11.207 4.514 16.844 1.00 85.44 280 VAL A CA 1
ATOM 2290 C C . VAL A 1 280 ? -10.806 4.494 15.372 1.00 85.44 280 VAL A C 1
ATOM 2292 O O . VAL A 1 280 ? -11.154 3.550 14.652 1.00 85.44 280 VAL A O 1
ATOM 2295 N N . PRO A 1 281 ? -10.055 5.510 14.905 1.00 81.31 281 PRO A N 1
ATOM 2296 C CA . PRO A 1 281 ? -9.365 5.446 13.630 1.00 81.31 281 PRO A CA 1
ATOM 2297 C C . PRO A 1 281 ? -8.464 4.221 13.577 1.00 81.31 281 PRO A C 1
ATOM 2299 O O . PRO A 1 281 ? -7.570 4.042 14.406 1.00 81.31 281 PRO A O 1
ATOM 2302 N N . MET A 1 282 ? -8.709 3.368 12.593 1.00 76.06 282 MET A N 1
ATOM 2303 C CA . MET A 1 282 ? -8.000 2.118 12.437 1.00 76.06 282 MET A CA 1
ATOM 2304 C C . MET A 1 282 ? -7.334 2.057 11.086 1.00 76.06 282 MET A C 1
ATOM 2306 O O . MET A 1 282 ? -7.931 2.299 10.038 1.00 76.06 282 MET A O 1
ATOM 2310 N N . ALA A 1 283 ? -6.081 1.637 11.134 1.00 65.88 283 ALA A N 1
ATOM 2311 C CA . ALA A 1 283 ? -5.363 1.319 9.935 1.00 65.88 283 ALA A CA 1
ATOM 2312 C C . ALA A 1 283 ? -5.810 -0.020 9.343 1.00 65.88 283 ALA A C 1
ATOM 2314 O O . ALA A 1 283 ? -5.906 -1.022 10.056 1.00 65.88 283 ALA A O 1
ATOM 2315 N N . TYR A 1 284 ? -6.026 -0.049 8.029 1.00 56.50 284 TYR A N 1
ATOM 2316 C CA . TYR A 1 284 ? -6.532 -1.195 7.280 1.00 56.50 284 TYR A CA 1
ATOM 2317 C C . TYR A 1 284 ? -5.717 -2.459 7.521 1.00 56.50 284 TYR A C 1
ATOM 2319 O O . TYR A 1 284 ? -6.266 -3.536 7.748 1.00 56.50 284 TYR A O 1
ATOM 2327 N N . ILE A 1 285 ? -4.392 -2.338 7.446 1.00 54.78 285 ILE A N 1
ATOM 2328 C CA . ILE A 1 285 ? -3.519 -3.509 7.393 1.00 54.78 285 ILE A CA 1
ATOM 2329 C C . ILE A 1 285 ? -2.853 -3.755 8.755 1.00 54.78 285 ILE A C 1
ATOM 2331 O O . ILE A 1 285 ? -2.077 -4.690 8.837 1.00 54.78 285 ILE A O 1
ATOM 2335 N N . LYS A 1 286 ? -3.162 -3.031 9.849 1.00 57.78 286 LYS A N 1
ATOM 2336 C CA . LYS A 1 286 ? -2.458 -3.127 11.157 1.00 57.78 286 LYS A CA 1
ATOM 2337 C C . LYS A 1 286 ? -2.020 -4.571 11.501 1.00 57.78 286 LYS A C 1
ATOM 2339 O O . LYS A 1 286 ? -2.843 -5.469 11.662 1.00 57.78 286 LYS A O 1
ATOM 2344 N N . ASN A 1 287 ? -0.702 -4.817 11.565 1.00 53.25 287 ASN A N 1
ATOM 2345 C CA . ASN A 1 287 ? -0.115 -6.175 11.669 1.00 53.25 287 ASN A CA 1
ATOM 2346 C C . ASN A 1 287 ? -0.572 -6.941 12.928 1.00 53.25 287 ASN A C 1
ATOM 2348 O O . ASN A 1 287 ? -0.423 -8.160 13.016 1.00 53.25 287 ASN A O 1
ATOM 2352 N N . ASP A 1 288 ? -1.090 -6.216 13.910 1.00 64.00 288 ASP A N 1
ATOM 2353 C CA . ASP A 1 288 ? -1.635 -6.657 15.184 1.00 64.00 288 ASP A CA 1
ATOM 2354 C C . ASP A 1 288 ? -3.124 -6.297 15.335 1.00 64.00 288 ASP A C 1
ATOM 2356 O O . ASP A 1 288 ? -3.603 -6.199 16.459 1.00 64.00 288 ASP A O 1
ATOM 2360 N N . LEU A 1 289 ? -3.869 -6.134 14.230 1.00 72.31 289 LEU A N 1
ATOM 2361 C CA . LEU A 1 289 ? -5.281 -5.725 14.244 1.00 72.31 289 LEU A CA 1
ATOM 2362 C C . LEU A 1 289 ? -6.120 -6.584 15.196 1.00 72.31 289 LEU A C 1
ATOM 2364 O O . LEU A 1 289 ? -6.778 -6.045 16.074 1.00 72.31 289 LEU A O 1
ATOM 2368 N N . ILE A 1 290 ? -6.059 -7.915 15.066 1.00 75.88 290 ILE A N 1
ATOM 2369 C CA . ILE A 1 290 ? -6.851 -8.820 15.913 1.00 75.88 290 ILE A CA 1
ATOM 2370 C C . ILE A 1 290 ? -6.449 -8.707 17.395 1.00 75.88 290 ILE A C 1
ATOM 2372 O O . ILE A 1 290 ? -7.329 -8.403 18.193 1.00 75.88 290 ILE A O 1
ATOM 2376 N N . PRO A 1 291 ? -5.165 -8.870 17.792 1.00 75.06 291 PRO A N 1
ATOM 2377 C CA . PRO A 1 291 ? -4.748 -8.626 19.176 1.00 75.06 291 PRO A CA 1
ATOM 2378 C C . PRO A 1 291 ? -5.153 -7.253 19.725 1.00 75.06 291 PRO A C 1
ATOM 2380 O O . PRO A 1 291 ? -5.537 -7.144 20.885 1.00 75.06 291 PRO A O 1
ATOM 2383 N N . HIS A 1 292 ? -5.080 -6.210 18.899 1.00 79.81 292 HIS A N 1
ATOM 2384 C CA . HIS A 1 292 ? -5.441 -4.860 19.303 1.00 79.8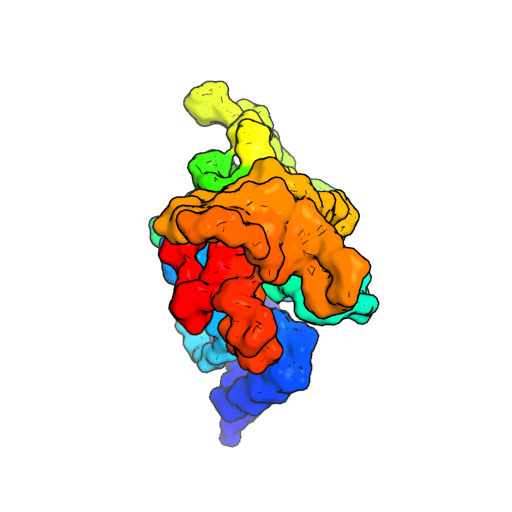1 292 HIS A CA 1
ATOM 2385 C C . HIS A 1 292 ? -6.948 -4.710 19.540 1.00 79.81 292 HIS A C 1
ATOM 2387 O O . HIS A 1 292 ? -7.344 -4.187 20.576 1.00 79.81 292 HIS A O 1
ATOM 2393 N N . LEU A 1 293 ? -7.784 -5.228 18.636 1.00 85.25 293 LEU A N 1
ATOM 2394 C CA . LEU A 1 293 ? -9.239 -5.253 18.808 1.00 85.25 293 LEU A CA 1
ATOM 2395 C C . LEU A 1 293 ? -9.652 -6.103 20.016 1.00 85.25 293 LEU A C 1
ATOM 2397 O O . LEU A 1 293 ? -10.553 -5.716 20.748 1.00 85.25 293 LEU A O 1
ATOM 2401 N N . THR A 1 294 ? -8.972 -7.224 20.273 1.00 86.62 294 THR A N 1
ATOM 2402 C CA . THR A 1 294 ? -9.183 -8.013 21.497 1.00 86.62 294 THR A CA 1
ATOM 2403 C C . THR A 1 294 ? -8.897 -7.198 22.751 1.00 86.62 294 THR A C 1
ATOM 2405 O O . THR A 1 294 ? -9.727 -7.190 23.651 1.00 86.62 294 THR A O 1
ATOM 2408 N N . SER A 1 295 ? -7.783 -6.463 22.791 1.00 86.94 295 SER A N 1
ATOM 2409 C CA . SER A 1 295 ? -7.461 -5.592 23.927 1.00 86.94 295 SER A CA 1
ATOM 2410 C C . SER A 1 295 ? -8.520 -4.508 24.141 1.00 86.94 295 SER A C 1
ATOM 2412 O O . SER A 1 295 ? -8.927 -4.285 25.274 1.00 86.94 295 SER A O 1
ATOM 2414 N N . LEU A 1 296 ? -8.991 -3.863 23.066 1.00 89.06 296 LEU A N 1
ATOM 2415 C CA . LEU A 1 296 ? -10.050 -2.850 23.152 1.00 89.06 296 LEU A CA 1
ATOM 2416 C C . LEU A 1 296 ? -11.359 -3.449 23.679 1.00 89.06 296 LEU A C 1
ATOM 2418 O O . LEU A 1 296 ? -11.997 -2.868 24.549 1.00 89.06 296 LEU A O 1
ATOM 2422 N N . TYR A 1 297 ? -11.747 -4.625 23.186 1.00 90.81 297 TYR A N 1
ATOM 2423 C CA . TYR A 1 297 ? -12.944 -5.316 23.660 1.00 90.81 297 TYR A CA 1
ATOM 2424 C C . TYR A 1 297 ? -12.841 -5.667 25.151 1.00 90.81 297 TYR A C 1
ATOM 2426 O O . TYR A 1 297 ? -13.757 -5.386 25.921 1.00 90.81 297 TYR A O 1
ATOM 2434 N N . GLU A 1 298 ? -11.728 -6.267 25.577 1.00 91.75 298 GLU A N 1
ATOM 2435 C CA . GLU A 1 298 ? -11.516 -6.667 26.974 1.00 91.75 298 GLU A CA 1
ATOM 2436 C C . GLU A 1 298 ? -11.523 -5.472 27.934 1.00 91.75 298 GLU A C 1
ATOM 2438 O O . GLU A 1 298 ? -11.997 -5.601 29.062 1.00 91.75 298 GLU A O 1
ATOM 2443 N N . GLU A 1 299 ? -11.023 -4.320 27.489 1.00 90.69 299 GLU A N 1
ATOM 2444 C CA . GLU A 1 299 ? -10.948 -3.109 28.302 1.00 90.69 299 GLU A CA 1
ATOM 2445 C C . GLU A 1 299 ? -12.283 -2.349 28.365 1.00 90.69 299 GLU A C 1
ATOM 2447 O O . GLU A 1 299 ? -12.652 -1.868 29.436 1.00 90.69 299 GLU A O 1
ATOM 2452 N N . PHE A 1 300 ? -13.032 -2.280 27.257 1.00 91.00 300 PHE A N 1
ATOM 2453 C CA . PHE A 1 300 ? -14.131 -1.316 27.105 1.00 91.00 300 PHE A CA 1
ATOM 2454 C C . PHE A 1 300 ? -15.533 -1.911 26.932 1.00 91.00 300 PHE A C 1
ATOM 2456 O O . PHE A 1 300 ? -16.508 -1.175 27.065 1.00 91.00 300 PHE A O 1
ATOM 2463 N N . SER A 1 301 ? -15.676 -3.224 26.723 1.00 91.12 301 SER A N 1
ATOM 2464 C CA . SER A 1 301 ? -16.991 -3.857 26.468 1.00 91.12 301 SER A CA 1
ATOM 2465 C C . SER A 1 301 ? -17.990 -3.792 27.629 1.00 91.12 301 SER A C 1
ATOM 2467 O O . SER A 1 301 ? -19.169 -4.091 27.452 1.00 91.12 301 SER A O 1
ATOM 2469 N N . ILE A 1 302 ? -17.535 -3.429 28.832 1.00 90.25 302 ILE A N 1
ATOM 2470 C CA . ILE A 1 302 ? -18.407 -3.196 29.994 1.00 90.25 302 ILE A CA 1
ATOM 2471 C C . ILE A 1 302 ? -18.939 -1.756 30.004 1.00 90.25 302 ILE A C 1
ATOM 2473 O O . ILE A 1 302 ? -20.035 -1.513 30.505 1.00 90.25 302 ILE A O 1
ATOM 2477 N N . GLU A 1 303 ? -18.153 -0.807 29.496 1.00 89.06 303 GLU A N 1
ATOM 2478 C CA . GLU A 1 303 ? -18.449 0.627 29.532 1.00 89.06 303 GLU A CA 1
ATOM 2479 C C . GLU A 1 303 ? -19.272 1.061 28.318 1.00 89.06 303 GLU A C 1
ATOM 2481 O O . GLU A 1 303 ? -20.233 1.816 28.459 1.00 89.06 303 GLU A O 1
ATOM 2486 N N . TYR A 1 304 ? -18.943 0.524 27.143 1.00 88.75 304 TYR A N 1
ATOM 2487 C CA . TYR A 1 304 ? -19.597 0.853 25.887 1.00 88.75 304 TYR A CA 1
ATOM 2488 C C . TYR A 1 304 ? -20.257 -0.384 25.288 1.00 88.75 304 TYR A C 1
ATOM 2490 O O . TYR A 1 304 ? -19.660 -1.453 25.220 1.00 88.75 304 TYR A O 1
ATOM 2498 N N . GLU A 1 305 ? -21.497 -0.230 24.828 1.00 89.12 305 GLU A N 1
ATOM 2499 C CA . GLU A 1 305 ? -22.232 -1.295 24.133 1.00 89.12 305 GLU A CA 1
ATOM 2500 C C . GLU A 1 305 ? -21.625 -1.599 22.757 1.00 89.12 305 GLU A C 1
ATOM 2502 O O . GLU A 1 305 ? -21.544 -2.759 22.358 1.00 89.12 305 GLU A O 1
ATOM 2507 N N . HIS A 1 306 ? -21.161 -0.556 22.066 1.00 91.00 306 HIS A N 1
ATOM 2508 C CA . HIS A 1 306 ? -20.487 -0.650 20.780 1.00 91.00 306 HIS A CA 1
ATOM 2509 C C . HIS A 1 306 ? -19.268 0.265 20.737 1.00 91.00 306 HIS A C 1
ATOM 2511 O O . HIS A 1 306 ? -19.206 1.295 21.410 1.00 91.00 306 HIS A O 1
ATOM 2517 N N . MET A 1 307 ? -18.328 -0.083 19.863 1.00 90.81 307 MET A N 1
ATOM 2518 C CA . MET A 1 307 ? -17.257 0.816 19.440 1.00 90.81 307 MET A CA 1
ATOM 2519 C C . MET A 1 307 ? -17.270 0.949 17.925 1.00 90.81 307 MET A C 1
ATOM 2521 O O . MET A 1 307 ? -17.439 -0.042 17.211 1.00 90.81 307 MET A O 1
ATOM 2525 N N . ILE A 1 308 ? -17.036 2.161 17.430 1.00 89.62 308 ILE A N 1
ATOM 2526 C CA . ILE A 1 308 ? -16.980 2.423 15.995 1.00 89.62 308 ILE A CA 1
ATOM 2527 C C . ILE A 1 308 ? -15.523 2.379 15.537 1.00 89.62 308 ILE A C 1
ATOM 2529 O O . ILE A 1 308 ? -14.672 3.126 16.015 1.00 89.62 308 ILE A O 1
ATOM 2533 N N . ILE A 1 309 ? -15.233 1.505 14.581 1.00 86.81 309 ILE A N 1
ATOM 2534 C CA . ILE A 1 309 ? -13.933 1.367 13.937 1.00 86.81 309 ILE A CA 1
ATOM 2535 C C . ILE A 1 309 ? -13.985 2.087 12.594 1.00 86.81 309 ILE A C 1
ATOM 2537 O O . ILE A 1 309 ? -14.746 1.711 11.701 1.00 86.81 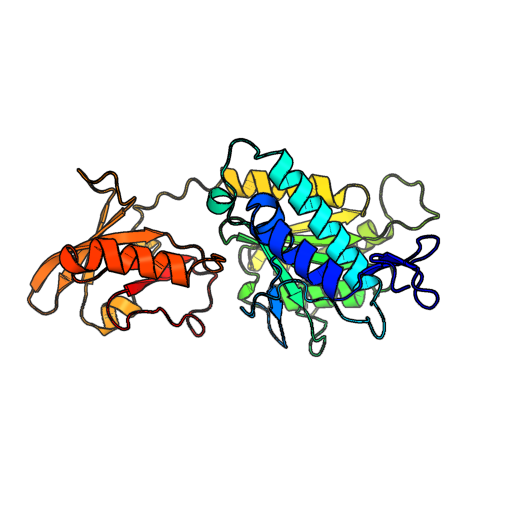309 ILE A O 1
ATOM 2541 N N . VAL A 1 310 ? -13.159 3.122 12.451 1.00 82.62 310 VAL A N 1
ATOM 2542 C CA . VAL A 1 310 ? -13.096 3.921 11.225 1.00 82.62 310 VAL A CA 1
ATOM 2543 C C . VAL A 1 310 ? -11.950 3.423 10.358 1.00 82.62 310 VAL A C 1
ATOM 2545 O O . VAL A 1 310 ? -10.789 3.591 10.726 1.00 82.62 310 VAL A O 1
ATOM 2548 N N . PHE A 1 311 ? -12.260 2.868 9.191 1.00 78.06 311 PHE A N 1
ATOM 2549 C CA . PHE A 1 311 ? -11.266 2.534 8.174 1.00 78.06 311 PHE A CA 1
ATOM 2550 C C . PHE A 1 311 ? -11.182 3.620 7.089 1.00 78.06 311 PHE A C 1
ATOM 2552 O O . PHE A 1 311 ? -12.161 4.316 6.832 1.00 78.06 311 PHE A O 1
ATOM 2559 N N . PRO A 1 312 ? -10.039 3.766 6.404 1.00 71.06 312 PRO A N 1
ATOM 2560 C CA . PRO A 1 312 ? -9.948 4.577 5.188 1.00 71.06 312 PRO A CA 1
ATOM 2561 C C . PRO A 1 312 ? -10.857 4.036 4.068 1.00 71.06 312 PRO A C 1
ATOM 2563 O O . PRO A 1 312 ? -11.013 2.824 3.941 1.00 71.06 312 PRO A O 1
ATOM 2566 N N . LYS A 1 313 ? -11.434 4.892 3.218 1.00 69.50 313 LYS A N 1
ATOM 2567 C CA . LYS A 1 313 ? -12.262 4.482 2.060 1.00 69.50 313 LYS A CA 1
ATOM 2568 C C . LYS A 1 313 ? -11.510 3.683 1.003 1.00 69.50 313 LYS A C 1
ATOM 2570 O O . LYS A 1 313 ? -12.126 2.967 0.220 1.00 69.50 313 LYS A O 1
ATOM 2575 N N . GLU A 1 314 ? -10.184 3.773 0.973 1.00 60.91 314 GLU A N 1
ATOM 2576 C CA . GLU A 1 314 ? -9.334 2.990 0.069 1.00 60.91 314 GLU A CA 1
ATOM 2577 C C . GLU A 1 314 ? -9.342 1.484 0.408 1.00 60.91 314 GLU A C 1
ATOM 2579 O O . GLU A 1 314 ? -8.803 0.652 -0.328 1.00 60.91 314 GLU A O 1
ATOM 2584 N N . VAL A 1 315 ? -9.968 1.123 1.528 1.00 58.62 315 VAL A N 1
ATOM 2585 C CA . VAL A 1 315 ? -10.167 -0.241 1.996 1.00 58.62 315 VAL A CA 1
ATOM 2586 C C . VAL A 1 315 ? -11.363 -0.891 1.317 1.00 58.62 315 VAL A C 1
ATOM 2588 O O . VAL A 1 315 ? -12.485 -0.416 1.430 1.00 58.62 315 VAL A O 1
ATOM 2591 N N . LEU A 1 316 ? -11.146 -2.048 0.684 1.00 55.88 316 LEU A N 1
ATOM 2592 C CA . LEU A 1 316 ? -12.235 -2.859 0.135 1.00 55.88 316 LEU A CA 1
ATOM 2593 C C . LEU A 1 316 ? -13.053 -3.505 1.277 1.00 55.88 316 LEU A C 1
ATOM 2595 O O . LEU A 1 316 ? -12.509 -4.370 1.976 1.00 55.88 316 LEU A O 1
ATOM 2599 N N . PRO A 1 317 ? -14.350 -3.165 1.443 1.00 49.75 317 PRO A N 1
ATOM 2600 C CA . PRO A 1 317 ? -15.167 -3.609 2.579 1.00 49.75 317 PRO A CA 1
ATOM 2601 C C . PRO A 1 317 ? -15.323 -5.128 2.703 1.00 49.75 317 PRO A C 1
ATOM 2603 O O . PRO A 1 317 ? -15.381 -5.681 3.797 1.00 49.75 317 PRO A O 1
ATOM 2606 N N . GLU A 1 318 ? -15.321 -5.835 1.572 1.00 50.84 318 GLU A N 1
ATOM 2607 C CA . GLU A 1 318 ? -15.700 -7.252 1.472 1.00 50.84 318 GLU A CA 1
ATOM 2608 C C . GLU A 1 318 ? -14.726 -8.244 2.142 1.00 50.84 318 GLU A C 1
ATOM 2610 O O . GLU A 1 318 ? -14.973 -9.452 2.142 1.00 50.84 318 GLU A O 1
ATOM 2615 N N . LYS A 1 319 ? -13.599 -7.778 2.698 1.00 54.16 319 LYS A N 1
ATOM 2616 C CA . LYS A 1 319 ? -12.532 -8.653 3.218 1.00 54.16 319 LYS A CA 1
ATOM 2617 C C . LYS A 1 319 ? -12.275 -8.559 4.721 1.00 54.16 319 LYS A C 1
ATOM 2619 O O . LYS A 1 319 ? -11.509 -9.383 5.228 1.00 54.16 319 LYS A O 1
ATOM 2624 N N . ILE A 1 320 ? -12.883 -7.617 5.440 1.00 60.25 320 ILE A N 1
ATOM 2625 C CA . ILE A 1 320 ? -12.639 -7.466 6.880 1.00 60.25 320 ILE A CA 1
ATOM 2626 C C . ILE A 1 320 ? -13.688 -8.254 7.658 1.00 60.25 320 ILE A C 1
ATOM 2628 O O . ILE A 1 320 ? -14.860 -7.899 7.682 1.00 60.25 320 ILE A O 1
ATOM 2632 N N . LYS A 1 321 ? -13.251 -9.325 8.325 1.00 66.50 321 LYS A N 1
ATOM 2633 C CA . LYS A 1 321 ? -14.023 -9.959 9.397 1.00 66.50 321 LYS A CA 1
ATOM 2634 C C . LYS A 1 321 ? -13.442 -9.506 10.723 1.00 66.50 321 LYS A C 1
ATOM 2636 O O . LYS A 1 321 ? -12.318 -9.891 11.053 1.00 66.50 321 LYS A O 1
ATOM 2641 N N . LEU A 1 322 ? -14.178 -8.661 11.437 1.00 73.81 322 LEU A N 1
ATOM 2642 C CA . LEU A 1 322 ? -13.791 -8.250 12.779 1.00 73.81 322 LEU A CA 1
ATOM 2643 C C . LEU A 1 322 ? -14.045 -9.397 13.771 1.00 73.81 322 LEU A C 1
ATOM 2645 O O . LEU A 1 322 ? -14.945 -10.205 13.553 1.00 73.81 322 LEU A O 1
ATOM 2649 N N . PRO A 1 323 ? -13.226 -9.527 14.825 1.00 76.62 323 PRO A N 1
ATOM 2650 C CA . PRO A 1 323 ? -13.539 -10.401 15.945 1.00 76.62 323 PRO A CA 1
ATOM 2651 C C . PRO A 1 323 ? -14.688 -9.797 16.773 1.00 76.62 323 PRO A C 1
ATOM 2653 O O . PRO A 1 323 ? -14.914 -8.594 16.704 1.00 76.62 323 PRO A O 1
ATOM 2656 N N . PHE A 1 324 ? -15.342 -10.615 17.606 1.00 84.19 324 PHE A N 1
ATOM 2657 C CA . PHE A 1 324 ? -16.449 -10.191 18.483 1.00 84.19 324 PHE A CA 1
ATOM 2658 C C . PHE A 1 324 ? -17.625 -9.611 17.688 1.00 84.19 324 PHE A C 1
ATOM 2660 O O . PHE A 1 324 ? -17.964 -8.439 17.843 1.00 84.19 324 PHE A O 1
ATOM 2667 N N . ASP A 1 325 ? -18.185 -10.452 16.809 1.00 74.31 325 ASP A N 1
ATOM 2668 C CA . ASP A 1 325 ? -19.346 -10.148 15.965 1.00 74.31 325 ASP A CA 1
ATOM 2669 C C . ASP A 1 325 ? -20.360 -9.248 16.704 1.00 74.31 325 ASP A C 1
ATOM 2671 O O . ASP A 1 325 ? -20.672 -9.481 17.873 1.00 74.31 325 ASP A O 1
ATOM 2675 N N . ASP A 1 326 ? -20.829 -8.208 16.013 1.00 80.69 326 ASP A N 1
ATOM 2676 C CA . ASP A 1 326 ? -21.796 -7.193 16.461 1.00 80.69 326 ASP A CA 1
ATOM 2677 C C . ASP A 1 326 ? -21.299 -6.141 17.479 1.00 80.69 326 ASP A C 1
ATOM 2679 O O . ASP A 1 326 ? -21.950 -5.110 17.641 1.00 80.69 326 ASP A O 1
ATOM 2683 N N . TYR A 1 327 ? -20.133 -6.309 18.119 1.00 89.81 327 TYR A N 1
ATOM 2684 C CA . TYR A 1 327 ? -19.594 -5.273 19.021 1.00 89.81 327 TYR A CA 1
ATOM 2685 C C . TYR A 1 327 ? -18.954 -4.099 18.266 1.00 89.81 327 TYR A C 1
ATOM 2687 O O . TYR A 1 327 ? -19.222 -2.931 18.556 1.00 89.81 327 TYR A O 1
ATOM 2695 N N . PHE A 1 328 ? -18.089 -4.409 17.296 1.00 88.81 328 PHE A N 1
ATOM 2696 C CA . PHE A 1 328 ? -17.384 -3.401 16.509 1.00 88.81 328 PHE A CA 1
ATOM 2697 C C . PHE A 1 328 ? -18.185 -3.012 15.265 1.00 88.81 328 PHE A C 1
ATOM 2699 O O . PHE A 1 328 ? -18.379 -3.826 14.361 1.00 88.81 328 PHE A O 1
ATOM 2706 N N . LEU A 1 329 ? -18.586 -1.745 15.193 1.00 87.50 329 LEU A N 1
ATOM 2707 C CA . LEU A 1 329 ? -19.295 -1.164 14.054 1.00 87.50 329 LEU A CA 1
ATOM 2708 C C . LEU A 1 329 ? -18.294 -0.544 13.078 1.00 87.50 329 LEU A C 1
ATOM 2710 O O . LEU A 1 329 ? -17.389 0.172 13.495 1.00 87.50 329 LEU A O 1
ATOM 2714 N N . ILE A 1 330 ? -18.440 -0.801 11.779 1.00 84.44 330 ILE A N 1
ATOM 2715 C CA . ILE A 1 330 ? -17.493 -0.316 10.767 1.00 84.44 330 ILE A CA 1
ATOM 2716 C C . ILE A 1 330 ? -18.017 0.956 10.104 1.00 84.44 330 ILE A C 1
ATOM 2718 O O . ILE A 1 330 ? -19.158 1.002 9.656 1.00 84.44 330 ILE A O 1
ATOM 2722 N N . VAL A 1 331 ? -17.148 1.958 9.980 1.00 84.38 331 VAL A N 1
ATOM 2723 C CA . VAL A 1 331 ? -17.370 3.170 9.180 1.00 84.38 331 VAL A CA 1
ATOM 2724 C C . VAL A 1 331 ? -16.179 3.370 8.248 1.00 84.38 331 VAL A C 1
ATOM 2726 O O . VAL A 1 331 ? -15.042 3.091 8.632 1.00 84.38 331 VAL A O 1
ATOM 2729 N N . TYR A 1 332 ? -16.417 3.877 7.038 1.00 80.25 332 TYR A N 1
ATOM 2730 C CA . TYR A 1 332 ? -15.349 4.219 6.092 1.00 80.25 332 TYR A CA 1
ATOM 2731 C C . TYR A 1 332 ? -15.202 5.733 5.948 1.00 80.25 332 TYR A C 1
ATOM 2733 O O . TYR A 1 332 ? -16.204 6.437 5.882 1.00 80.25 332 TYR A O 1
ATOM 2741 N N . ARG A 1 333 ? -13.974 6.248 5.872 1.00 75.31 333 ARG A N 1
ATOM 2742 C CA . ARG A 1 333 ? -13.686 7.682 5.717 1.00 75.31 333 ARG A CA 1
ATOM 2743 C C . ARG A 1 333 ? -12.895 8.006 4.460 1.00 75.31 333 ARG A C 1
ATOM 2745 O O . ARG A 1 333 ? -11.814 7.405 4.286 1.00 75.31 333 ARG A O 1
#

Nearest PDB structures (foldseek):
  4p0q-assembly1_A  TM=4.538E-01  e=1.697E-02  Homo sapiens
  9f9l-assembly1_A  TM=4.769E-01  e=6.086E-02  Homo sapiens
  4p0p-assembly1_A  TM=4.569E-01  e=1.052E-01  Homo sapiens

pLDDT: mean 76.26, std 14.57, range [37.53, 96.0]

Mean predicted aligned error: 12.51 Å